Protein AF-J4DPB9-F1 (afdb_monomer)

Foldseek 3Di:
DDDDPPPLVVLLVVLVVVLVPDPDPVVDPVSVVVNVVSVVVNVVSVVVNVVPCVVVVVVVVVVVVVVVVVVVVVVVVVVVVVVVVVVVVVVVVVVVVVVVVVVVVCVVVVPPDDPVVVVVVVVVVVVVVVVVVVVVVVVVVVVVVVVVVVVVVVVVVVVVVVVVVVVVVVVVVVVVQCCCCPVQVKDFDDQDPQRKTWIWHWAAEPVNQKIKIKIFIGHPPDDPVQVVQVVVSSCRRVDNDPDDRDDDPPYTDIDMDMDGDD

Secondary structure (DSSP, 8-state):
----THHHHHHHHHHHHHHHT----TT-HHHHHHHHHHHHHHHHHHHHHHH--HHHHHHHHHHHHHHHHHHHHHHHHHHHHHHHHHHHHHHHHHHHHHHHHHHHHHHHTTTS--HHHHHHHHHHHHHHHHHHHHHHHHHHHHHHHHHHHHHHHHHHHHHHHHHHHHHHHHHHHHHHHHHHHHHS-EEEEEE-TT-PEEEEEEEE-TTSSEEEEEEEEE-SS--HHHHHHHHHHHHHHH-SS-PPPP--TT----EEEEEE--

Organism: NCBI:txid869250

pLDDT: mean 78.82, std 13.88, range [34.25, 96.25]

Radius of gyration: 41.97 Å; Cα contacts (8 Å, |Δi|>4): 157; chains: 1; bounding box: 101×33×122 Å

Solvent-accessible surface area (backbone atoms only — not comparable to full-atom values): 14806 Å² total; per-residue (Å²): 134,94,75,77,76,64,58,62,59,49,50,42,52,50,47,51,55,53,60,72,68,59,83,82,58,86,86,40,69,68,60,49,52,53,51,52,52,52,50,51,54,38,52,52,51,50,52,52,58,74,66,58,49,67,67,59,52,51,53,50,51,53,51,53,52,52,52,49,55,53,49,51,55,49,50,52,51,51,54,52,51,53,53,51,51,54,53,51,53,52,50,49,53,52,50,52,51,55,50,52,52,51,52,53,53,50,62,76,57,61,88,77,68,58,71,69,61,53,52,54,50,51,55,50,49,55,53,51,53,52,50,51,52,52,52,51,50,52,53,52,51,51,52,51,54,52,52,51,49,54,51,49,52,55,49,50,53,50,51,52,51,50,54,52,52,51,51,52,50,50,51,50,52,48,53,51,51,48,43,38,38,68,76,54,32,35,43,81,74,51,66,50,99,88,54,27,45,32,35,35,36,51,26,54,44,88,80,74,64,38,44,32,40,36,34,42,54,46,53,82,85,61,52,70,69,57,51,52,52,51,48,53,54,40,52,45,31,75,35,84,59,92,72,81,78,87,88,56,100,82,64,66,73,68,51,73,49,79,46,76,70,128

Mean predicted aligned error: 20.92 Å

Sequence (262 aa):
MNSAPNDLLGTIKHNLDVLSNVDVDFLNSTQNSNFLSSLYNTIDAISQFISDTSHEDVLLDEFVNYRKELSDVFNKKVEYAKSQCKELERKLEVETRINNDAINRLKSHQTDYSPGDIEALISRQEIIDRLNQWKHSCELESIDIKNLKCRIDILQEKMDSVNHNSTQHKERNRLLYEFLSSALKLTILNIDENGNANLAILSESKAGSEQTWHRFSSSKDSDVSTCDLLWSLIEKSLSSKSNPLPLELNTPKVNSIQLSSK

Structure (mmCIF, N/CA/C/O backbone):
data_AF-J4DPB9-F1
#
_entry.id   AF-J4DPB9-F1
#
loop_
_atom_site.group_PDB
_atom_site.id
_atom_site.type_symbol
_atom_site.label_atom_id
_atom_site.label_alt_id
_atom_site.label_comp_id
_atom_site.label_asym_id
_atom_site.label_entity_id
_atom_site.label_seq_id
_atom_site.pdbx_PDB_ins_code
_atom_site.Cartn_x
_atom_site.Cartn_y
_atom_site.Cartn_z
_atom_site.occupancy
_atom_site.B_iso_or_equiv
_atom_site.auth_seq_id
_atom_site.auth_comp_id
_atom_site.auth_asym_id
_atom_site.auth_atom_id
_atom_site.pdbx_PDB_model_num
ATOM 1 N N . MET A 1 1 ? -30.715 12.304 -4.345 1.00 34.25 1 MET A N 1
ATOM 2 C CA . MET A 1 1 ? -32.026 12.435 -3.675 1.00 34.25 1 MET A CA 1
ATOM 3 C C . MET A 1 1 ? -31.969 11.563 -2.438 1.00 34.25 1 MET A C 1
ATOM 5 O O . MET A 1 1 ? -31.767 10.367 -2.574 1.00 34.25 1 MET A O 1
ATOM 9 N N . ASN A 1 2 ? -32.030 12.180 -1.259 1.00 37.44 2 ASN A N 1
ATOM 10 C CA . ASN A 1 2 ? -31.979 11.493 0.029 1.00 37.44 2 ASN A CA 1
ATOM 11 C C . ASN A 1 2 ? -33.303 10.752 0.242 1.00 37.44 2 ASN A C 1
ATOM 13 O O . ASN A 1 2 ? -34.319 11.402 0.475 1.00 37.44 2 ASN A O 1
ATOM 17 N N . SER A 1 3 ? -33.297 9.424 0.158 1.00 34.84 3 SER A N 1
ATOM 18 C CA . SER A 1 3 ? -34.364 8.606 0.739 1.00 34.84 3 SER A CA 1
ATOM 19 C C . SER A 1 3 ? -33.771 7.895 1.948 1.00 34.84 3 SER A C 1
ATOM 21 O O . SER A 1 3 ? -32.674 7.350 1.880 1.00 34.84 3 SER A O 1
ATOM 23 N N . ALA A 1 4 ? -34.413 8.100 3.092 1.00 42.06 4 ALA A N 1
ATOM 24 C CA . ALA A 1 4 ? -33.875 7.851 4.415 1.00 42.06 4 ALA A CA 1
ATOM 25 C C . ALA A 1 4 ? -33.925 6.354 4.770 1.00 42.06 4 ALA A C 1
ATOM 27 O O . ALA A 1 4 ? -35.022 5.835 4.958 1.00 42.06 4 ALA A O 1
ATOM 28 N N . PRO A 1 5 ? -32.779 5.687 5.006 1.00 48.72 5 PRO A N 1
ATOM 29 C CA . PRO A 1 5 ? -32.751 4.372 5.656 1.00 48.72 5 PRO A CA 1
ATOM 30 C C . PRO A 1 5 ? -32.996 4.481 7.176 1.00 48.72 5 PRO A C 1
ATOM 32 O O . PRO A 1 5 ? -33.116 3.483 7.882 1.00 48.72 5 PRO A O 1
ATOM 35 N N . ASN A 1 6 ? -33.047 5.710 7.706 1.00 52.81 6 ASN A N 1
ATOM 36 C CA . ASN A 1 6 ? -33.040 5.986 9.143 1.00 52.81 6 ASN A CA 1
ATOM 37 C C . ASN A 1 6 ? -34.395 5.801 9.847 1.00 52.81 6 ASN A C 1
ATOM 39 O O . ASN A 1 6 ? -34.405 5.722 11.073 1.00 52.81 6 ASN A O 1
ATOM 43 N N . ASP A 1 7 ? -35.514 5.710 9.123 1.00 68.25 7 ASP A N 1
ATOM 44 C CA . ASP A 1 7 ? -36.848 5.684 9.751 1.00 68.25 7 ASP A CA 1
ATOM 45 C C . ASP A 1 7 ? -37.290 4.262 10.154 1.00 68.25 7 ASP A C 1
ATOM 47 O O . ASP A 1 7 ? -37.857 4.051 11.228 1.00 68.25 7 ASP A O 1
ATOM 51 N N . LEU A 1 8 ? -36.941 3.247 9.353 1.00 71.31 8 LEU A N 1
ATOM 52 C CA . LEU A 1 8 ? -37.266 1.835 9.620 1.00 71.31 8 LEU A CA 1
ATOM 53 C C . LEU A 1 8 ? -36.464 1.273 10.799 1.00 71.31 8 LEU A C 1
ATOM 55 O O . LEU A 1 8 ? -37.033 0.674 11.709 1.00 71.31 8 LEU A O 1
ATOM 59 N N . LEU A 1 9 ? -35.155 1.539 10.844 1.00 76.19 9 LEU A N 1
ATOM 60 C CA . LEU A 1 9 ? -34.305 1.137 11.968 1.00 76.19 9 LEU A CA 1
ATOM 61 C C . LEU A 1 9 ? -34.709 1.852 13.271 1.00 76.19 9 LEU A C 1
ATOM 63 O O . LEU A 1 9 ? -34.647 1.259 14.350 1.00 76.19 9 LEU A O 1
ATOM 67 N N . GLY A 1 10 ? -35.148 3.113 13.175 1.00 79.00 10 GLY A N 1
ATOM 68 C CA . GLY A 1 10 ? -35.713 3.868 14.296 1.00 79.00 10 GLY A CA 1
ATOM 69 C C . GLY A 1 10 ? -37.012 3.249 14.814 1.00 79.00 10 GLY A C 1
ATOM 70 O O . GLY A 1 10 ? -37.162 3.060 16.020 1.00 79.00 10 GLY A O 1
ATOM 71 N N . THR A 1 11 ? -37.899 2.844 13.904 1.00 77.94 11 THR A N 1
ATOM 72 C CA . THR A 1 11 ? -39.167 2.166 14.219 1.00 77.94 11 THR A CA 1
ATOM 73 C C . THR A 1 11 ? -38.938 0.794 14.863 1.00 77.94 11 THR A C 1
ATOM 75 O O . THR A 1 11 ? -39.563 0.478 15.872 1.00 77.94 11 THR A O 1
ATOM 78 N N . ILE A 1 12 ? -37.986 -0.002 14.358 1.00 79.31 12 ILE A N 1
ATOM 79 C CA . ILE A 1 12 ? -37.613 -1.302 14.945 1.00 79.31 12 ILE A CA 1
ATOM 80 C C . ILE A 1 12 ? -37.060 -1.119 16.363 1.00 79.31 12 ILE A C 1
ATOM 82 O O . ILE A 1 12 ? -37.478 -1.821 17.283 1.00 79.31 12 ILE A O 1
ATOM 86 N N . LYS A 1 13 ? -36.148 -0.157 16.564 1.00 82.69 13 LYS A N 1
ATOM 87 C CA . LYS A 1 13 ? -35.588 0.143 17.892 1.00 82.69 13 LYS A CA 1
ATOM 88 C C . LYS A 1 13 ? -36.659 0.602 18.872 1.00 82.69 13 LYS A C 1
ATOM 90 O O . LYS A 1 13 ? -36.676 0.126 20.000 1.00 82.69 13 LYS A O 1
ATOM 95 N N . HIS A 1 14 ? -37.552 1.487 18.438 1.00 82.31 14 HIS A N 1
ATOM 96 C CA . HIS A 1 14 ? -38.656 1.959 19.263 1.00 82.31 14 HIS A CA 1
ATOM 97 C C . HIS A 1 14 ? -39.586 0.811 19.670 1.00 82.31 14 HIS A C 1
ATOM 99 O O . HIS A 1 14 ? -39.898 0.672 20.848 1.00 82.31 14 HIS A O 1
ATOM 105 N N . ASN A 1 15 ? -39.972 -0.059 18.734 1.00 78.94 15 ASN A N 1
ATOM 106 C CA . ASN A 1 15 ? -40.865 -1.174 19.044 1.00 78.94 15 ASN A CA 1
ATOM 107 C C . ASN A 1 15 ? -40.206 -2.223 19.956 1.00 78.94 15 ASN A C 1
ATOM 109 O O . ASN A 1 15 ? -40.872 -2.757 20.840 1.00 78.94 15 ASN A O 1
ATOM 113 N N . LEU A 1 16 ? -38.905 -2.488 19.794 1.00 82.19 16 LEU A N 1
ATOM 114 C CA . LEU A 1 16 ? -38.143 -3.363 20.695 1.00 82.19 16 LEU A CA 1
ATOM 115 C C . LEU A 1 16 ? -38.028 -2.784 22.110 1.00 82.19 16 LEU A C 1
ATOM 117 O O . LEU A 1 16 ? -38.119 -3.533 23.078 1.00 82.19 16 LEU A O 1
ATOM 121 N N . ASP A 1 17 ? -37.863 -1.467 22.232 1.00 81.62 17 ASP A N 1
ATOM 122 C CA . ASP A 1 17 ? -37.823 -0.769 23.521 1.00 81.62 17 ASP A CA 1
ATOM 123 C C . ASP A 1 17 ? -39.206 -0.723 24.194 1.00 81.62 17 ASP A C 1
ATOM 125 O O . ASP A 1 17 ? -39.337 -0.853 25.406 1.00 81.62 17 ASP A O 1
ATOM 129 N N . VAL A 1 18 ? -40.283 -0.626 23.411 1.00 77.62 18 VAL A N 1
ATOM 130 C CA . VAL A 1 18 ? -41.647 -0.782 23.934 1.00 77.62 18 VAL A CA 1
ATOM 131 C C . VAL A 1 18 ? -41.872 -2.213 24.423 1.00 77.62 18 VAL A C 1
ATOM 133 O O . VAL A 1 18 ? -42.394 -2.388 25.519 1.00 77.62 18 VAL A O 1
ATOM 136 N N . LEU A 1 19 ? -41.451 -3.228 23.657 1.00 76.88 19 LEU A N 1
ATOM 137 C CA . LEU A 1 19 ? -41.582 -4.647 24.016 1.00 76.88 19 LEU A CA 1
ATOM 138 C C . LEU A 1 19 ? -40.731 -5.045 25.236 1.00 76.88 19 LEU A C 1
ATOM 140 O O . LEU A 1 19 ? -41.148 -5.924 25.986 1.00 76.88 19 LEU A O 1
ATOM 144 N N . SER A 1 20 ? -39.576 -4.405 25.458 1.00 77.88 20 SER A N 1
ATOM 145 C CA . SER A 1 20 ? -38.692 -4.675 26.606 1.00 77.88 20 SER A CA 1
ATOM 146 C C . SER A 1 20 ? -39.264 -4.187 27.943 1.00 77.88 20 SER A C 1
ATOM 148 O O . SER A 1 20 ? -38.906 -4.718 28.992 1.00 77.88 20 SER A O 1
ATOM 150 N N . ASN A 1 21 ? -40.171 -3.206 27.897 1.00 74.25 21 ASN A N 1
ATOM 151 C CA . ASN A 1 21 ? -40.790 -2.575 29.062 1.00 74.25 21 ASN A CA 1
ATOM 152 C C . ASN A 1 21 ? -42.202 -3.113 29.374 1.00 74.25 21 ASN A C 1
ATOM 154 O O . ASN A 1 21 ? -42.868 -2.598 30.275 1.00 74.25 21 ASN A O 1
ATOM 158 N N . VAL A 1 22 ? -42.692 -4.120 28.638 1.00 70.12 22 VAL A N 1
ATOM 159 C CA . VAL A 1 22 ? -44.015 -4.711 28.894 1.00 70.12 22 VAL A CA 1
ATOM 160 C C . VAL A 1 22 ? -43.934 -5.711 30.046 1.00 70.12 22 VAL A C 1
ATOM 162 O O . VAL A 1 22 ? -43.354 -6.784 29.907 1.00 70.12 22 VAL A O 1
ATOM 165 N N . ASP A 1 23 ? -44.587 -5.387 31.161 1.00 61.75 23 ASP A N 1
ATOM 166 C CA . ASP A 1 23 ? -44.845 -6.324 32.257 1.00 61.75 23 ASP A CA 1
ATOM 167 C C . ASP A 1 23 ? -46.133 -7.105 31.928 1.00 61.75 23 ASP A C 1
ATOM 169 O O . ASP A 1 23 ? -47.240 -6.555 31.950 1.00 61.75 23 ASP A O 1
ATOM 173 N N . VAL A 1 24 ? -45.991 -8.350 31.463 1.00 63.00 24 VAL A N 1
ATOM 174 C CA . VAL A 1 24 ? -47.093 -9.108 30.845 1.00 63.00 24 VAL A CA 1
ATOM 175 C C . VAL A 1 24 ? -47.922 -9.823 31.913 1.00 63.00 24 VAL A C 1
ATOM 177 O O . VAL A 1 24 ? -47.529 -10.871 32.424 1.00 63.00 24 VAL A O 1
ATOM 180 N N . ASP A 1 25 ? -49.119 -9.308 32.194 1.00 66.00 25 ASP A N 1
ATOM 181 C CA . ASP A 1 25 ? -50.153 -10.059 32.907 1.00 66.00 25 ASP A CA 1
ATOM 182 C C . ASP A 1 25 ? -50.963 -10.903 31.908 1.00 66.00 25 ASP A C 1
ATOM 184 O O . ASP A 1 25 ? -51.889 -10.426 31.244 1.00 66.00 25 ASP A O 1
ATOM 188 N N . PHE A 1 26 ? -50.605 -12.184 31.790 1.00 60.56 26 PHE A N 1
ATOM 189 C CA . PHE A 1 26 ? -51.196 -13.121 30.826 1.00 60.56 26 PHE A CA 1
ATOM 190 C C . PHE A 1 26 ? -52.706 -13.342 31.001 1.00 60.56 26 PHE A C 1
ATOM 192 O O . PHE A 1 26 ? -53.342 -13.913 30.111 1.00 60.56 26 PHE A O 1
ATOM 199 N N . LEU A 1 27 ? -53.296 -12.891 32.111 1.00 67.81 27 LEU A N 1
ATOM 200 C CA . LEU A 1 27 ? -54.731 -12.983 32.374 1.00 67.81 27 LEU A CA 1
ATOM 201 C C . LEU A 1 27 ? -55.526 -11.817 31.758 1.00 67.81 27 LEU A C 1
ATOM 203 O O . LEU A 1 27 ? -56.752 -11.902 31.650 1.00 67.81 27 LEU A O 1
ATOM 207 N N . ASN A 1 28 ? -54.858 -10.754 31.293 1.00 74.12 28 ASN A N 1
ATOM 208 C CA . ASN A 1 28 ? -55.493 -9.603 30.659 1.00 74.12 28 ASN A CA 1
ATOM 209 C C . ASN A 1 28 ? -55.471 -9.712 29.124 1.00 74.12 28 ASN A C 1
ATOM 211 O O . ASN A 1 28 ? -54.491 -9.380 28.452 1.00 74.12 28 ASN A O 1
ATOM 215 N N . SER A 1 29 ? -56.598 -10.143 28.549 1.00 72.19 29 SER A N 1
ATOM 216 C CA . SER A 1 29 ? -56.739 -10.367 27.098 1.00 72.19 29 SER A CA 1
ATOM 217 C C . SER A 1 29 ? -56.389 -9.150 26.224 1.00 72.19 29 SER A C 1
ATOM 219 O O . SER A 1 29 ? -55.838 -9.324 25.139 1.00 72.19 29 SER A O 1
ATOM 221 N N . THR A 1 30 ? -56.635 -7.929 26.708 1.00 73.94 30 THR A N 1
ATOM 222 C CA . THR A 1 30 ? -56.375 -6.683 25.971 1.00 73.94 30 THR A CA 1
ATOM 223 C C . THR A 1 30 ? -54.889 -6.317 25.972 1.00 73.94 30 THR A C 1
ATOM 225 O O . THR A 1 30 ? -54.366 -5.793 24.989 1.00 73.94 30 THR A O 1
ATOM 228 N N . GLN A 1 31 ? -54.172 -6.609 27.062 1.00 70.19 31 GLN A N 1
ATOM 229 C CA . GLN A 1 31 ? -52.716 -6.432 27.107 1.00 70.19 31 GLN A CA 1
ATOM 230 C C . GLN A 1 31 ? -52.015 -7.458 26.212 1.00 70.19 31 GLN A C 1
ATOM 232 O O . GLN A 1 31 ? -51.118 -7.090 25.455 1.00 70.19 31 GLN A O 1
ATOM 237 N N . ASN A 1 32 ? -52.496 -8.706 26.203 1.00 72.69 32 ASN A N 1
ATOM 238 C CA . ASN A 1 32 ? -51.984 -9.752 25.317 1.00 72.69 32 ASN A CA 1
ATOM 239 C C . ASN A 1 32 ? -52.180 -9.415 23.829 1.00 72.69 32 ASN A C 1
ATOM 241 O O . ASN A 1 32 ? -51.265 -9.620 23.032 1.00 72.69 32 ASN A O 1
ATOM 245 N N . SER A 1 33 ? -53.340 -8.872 23.434 1.00 77.19 33 SER A N 1
ATOM 246 C CA . SER A 1 33 ? -53.569 -8.467 22.038 1.00 77.19 33 SER A CA 1
ATOM 247 C C . SER A 1 33 ? -52.649 -7.324 21.610 1.00 77.19 33 SER A C 1
ATOM 249 O O . SER A 1 33 ? -52.107 -7.354 20.506 1.00 77.19 33 SER A O 1
ATOM 251 N N . ASN A 1 34 ? -52.427 -6.347 22.493 1.00 76.94 34 ASN A N 1
ATOM 252 C CA . ASN A 1 34 ? -51.543 -5.217 22.216 1.00 76.94 34 ASN A CA 1
ATOM 253 C C . ASN A 1 34 ? -50.082 -5.672 22.091 1.00 76.94 34 ASN A C 1
ATOM 255 O O . ASN A 1 34 ? -49.408 -5.286 21.137 1.00 76.94 34 ASN A O 1
ATOM 259 N N . PHE A 1 35 ? -49.622 -6.557 22.981 1.00 78.94 35 PHE A N 1
ATOM 260 C CA . PHE A 1 35 ? -48.287 -7.153 22.913 1.00 78.94 35 PHE A CA 1
ATOM 261 C C . PHE A 1 35 ? -48.063 -7.916 21.600 1.00 78.94 35 PHE A C 1
ATOM 263 O O . PHE A 1 35 ? -47.097 -7.646 20.888 1.00 78.94 35 PHE A O 1
ATOM 270 N N . LEU A 1 36 ? -48.986 -8.814 21.235 1.00 80.94 36 LEU A N 1
ATOM 271 C CA . LEU A 1 36 ? -48.893 -9.578 19.989 1.00 80.94 36 LEU A CA 1
ATOM 272 C C . LEU A 1 36 ? -48.899 -8.664 18.759 1.00 80.94 36 LEU A C 1
ATOM 274 O O . LEU A 1 36 ? -48.121 -8.891 17.838 1.00 80.94 36 LEU A O 1
ATOM 278 N N . SER A 1 37 ? -49.720 -7.610 18.752 1.00 81.31 37 SER A N 1
ATOM 279 C CA . SER A 1 37 ? -49.749 -6.647 17.644 1.00 81.31 37 SER A CA 1
ATOM 280 C C . SER A 1 37 ? -48.421 -5.897 17.481 1.00 81.31 37 SER A C 1
ATOM 282 O O . SER A 1 37 ? -47.916 -5.793 16.365 1.00 81.31 37 SER A O 1
ATOM 284 N N . SER A 1 38 ? -47.796 -5.459 18.582 1.00 80.50 38 SER A N 1
ATOM 285 C CA . SER A 1 38 ? -46.466 -4.838 18.552 1.00 80.50 38 SER A CA 1
ATOM 286 C C . SER A 1 38 ? -45.388 -5.819 18.103 1.00 80.50 38 SER A C 1
ATOM 288 O O . SER A 1 38 ? -44.480 -5.440 17.363 1.00 80.50 38 SER A O 1
ATOM 290 N N . LEU A 1 39 ? -45.497 -7.089 18.499 1.00 83.25 39 LEU A N 1
ATOM 291 C CA . LEU A 1 39 ? -44.569 -8.135 18.083 1.00 83.25 39 LEU A CA 1
ATOM 292 C C . LEU A 1 39 ? -44.663 -8.397 16.570 1.00 83.25 39 LEU A C 1
ATOM 294 O O . LEU A 1 39 ? -43.638 -8.386 15.892 1.00 83.25 39 LEU A O 1
ATOM 298 N N . TYR A 1 40 ? -45.875 -8.541 16.024 1.00 85.00 40 TYR A N 1
ATOM 299 C CA . TYR A 1 40 ? -46.086 -8.710 14.581 1.00 85.00 40 TYR A CA 1
ATOM 300 C C . TYR A 1 40 ? -45.622 -7.493 13.776 1.00 85.00 40 TYR A C 1
ATOM 302 O O . TYR A 1 40 ? -44.889 -7.659 12.806 1.00 85.00 40 TYR A O 1
ATOM 310 N N . ASN A 1 41 ? -45.935 -6.275 14.226 1.00 83.50 41 ASN A N 1
ATOM 311 C CA . ASN A 1 41 ? -45.460 -5.051 13.575 1.00 83.50 41 ASN A CA 1
ATOM 312 C C . ASN A 1 41 ? -43.924 -4.951 13.574 1.00 83.50 41 ASN A C 1
ATOM 314 O O . ASN A 1 41 ? -43.330 -4.444 12.625 1.00 83.50 41 ASN A O 1
ATOM 318 N N . THR A 1 42 ? -43.265 -5.444 14.627 1.00 84.88 42 THR A N 1
ATOM 319 C CA . THR A 1 42 ? -41.795 -5.488 14.702 1.00 84.88 42 THR A CA 1
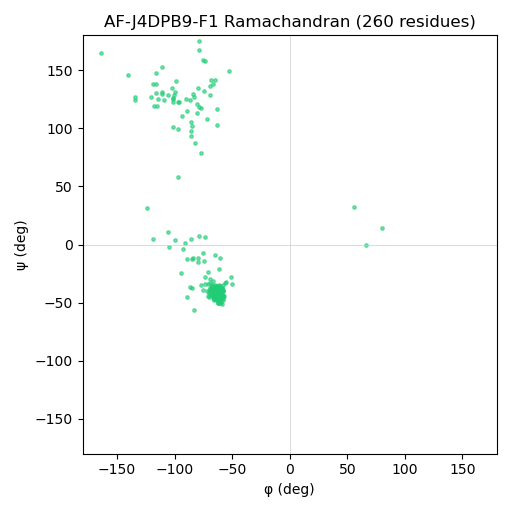ATOM 320 C C . THR A 1 42 ? -41.219 -6.520 13.739 1.00 84.88 42 THR A C 1
ATOM 322 O O . THR A 1 42 ? -40.232 -6.238 13.065 1.00 84.88 42 THR A O 1
ATOM 325 N N . ILE A 1 43 ? -41.841 -7.697 13.638 1.00 84.94 43 ILE A N 1
ATOM 326 C CA . ILE A 1 43 ? -41.436 -8.752 12.699 1.00 84.94 43 ILE A CA 1
ATOM 327 C C . ILE A 1 43 ? -41.582 -8.282 11.247 1.00 84.94 43 ILE A C 1
ATOM 329 O O . ILE A 1 43 ? -40.664 -8.492 10.452 1.00 84.94 43 ILE A O 1
ATOM 333 N N . ASP A 1 44 ? -42.679 -7.604 10.905 1.00 84.75 44 ASP A N 1
ATOM 334 C CA . ASP A 1 44 ? -42.897 -7.056 9.562 1.00 84.75 44 ASP A CA 1
ATOM 335 C C . ASP A 1 44 ? -41.879 -5.958 9.226 1.00 84.75 44 ASP A C 1
ATOM 337 O O . ASP A 1 44 ? -41.288 -5.974 8.145 1.00 84.75 44 ASP A O 1
ATOM 341 N N . ALA A 1 45 ? -41.596 -5.055 10.171 1.00 81.44 45 ALA A N 1
ATOM 342 C CA . ALA A 1 45 ? -40.590 -4.008 9.992 1.00 81.44 45 ALA A CA 1
ATOM 343 C C . ALA A 1 45 ? -39.174 -4.584 9.814 1.00 81.44 45 ALA A C 1
ATOM 345 O O . ALA A 1 45 ? -38.430 -4.143 8.938 1.00 81.44 45 ALA A O 1
ATOM 346 N N . ILE A 1 46 ? -38.804 -5.604 10.599 1.00 81.94 46 ILE A N 1
ATOM 347 C CA . ILE A 1 46 ? -37.527 -6.318 10.446 1.00 81.94 46 ILE A CA 1
ATOM 348 C C . ILE A 1 46 ? -37.468 -7.034 9.092 1.00 81.94 46 ILE A C 1
ATOM 350 O O . ILE A 1 46 ? -36.445 -6.977 8.416 1.00 81.94 46 ILE A O 1
ATOM 354 N N . SER A 1 47 ? -38.559 -7.670 8.664 1.00 83.31 47 SER A N 1
ATOM 355 C CA . SER A 1 47 ? -38.616 -8.379 7.380 1.00 83.31 47 SER A CA 1
ATOM 356 C C . SER A 1 47 ? -38.471 -7.426 6.192 1.00 83.31 47 SER A C 1
ATOM 358 O O . SER A 1 47 ? -37.746 -7.737 5.247 1.00 83.31 47 SER A O 1
ATOM 360 N N . GLN A 1 48 ? -39.097 -6.246 6.252 1.00 83.56 48 GLN A N 1
ATOM 361 C CA . GLN A 1 48 ? -38.897 -5.180 5.267 1.00 83.56 48 GLN A CA 1
ATOM 362 C C . GLN A 1 48 ? -37.464 -4.657 5.267 1.00 83.56 48 GLN A C 1
ATOM 364 O O . GLN A 1 48 ? -36.889 -4.515 4.197 1.00 83.56 48 GLN A O 1
ATOM 369 N N . PHE A 1 49 ? -36.873 -4.426 6.441 1.00 81.38 49 PHE A N 1
ATOM 370 C CA . PHE A 1 49 ? -35.490 -3.961 6.546 1.00 81.38 49 PHE A CA 1
ATOM 371 C C . PHE A 1 49 ? -34.487 -4.970 5.967 1.00 81.38 49 PHE A C 1
ATOM 373 O O . PHE A 1 49 ? -33.557 -4.579 5.277 1.00 81.38 49 PHE A O 1
ATOM 380 N N . ILE A 1 50 ? -34.692 -6.269 6.206 1.00 80.06 50 ILE A N 1
ATOM 381 C CA . ILE A 1 50 ? -33.846 -7.334 5.641 1.00 80.06 50 ILE A CA 1
ATOM 382 C C . ILE A 1 50 ? -34.033 -7.457 4.121 1.00 80.06 50 ILE A C 1
ATOM 384 O O . ILE A 1 50 ? -33.095 -7.812 3.416 1.00 80.06 50 ILE A O 1
ATOM 388 N N . SER A 1 51 ? -35.240 -7.192 3.617 1.00 81.25 51 SER A N 1
ATOM 389 C CA . SER A 1 51 ? -35.554 -7.302 2.186 1.00 81.25 51 SER A CA 1
ATOM 390 C C . SER A 1 51 ? -35.182 -6.050 1.385 1.00 81.25 51 SER A C 1
ATOM 392 O O . SER A 1 51 ? -35.229 -6.083 0.156 1.00 81.25 51 SER A O 1
ATOM 394 N N . ASP A 1 52 ? -34.852 -4.944 2.055 1.00 81.94 52 ASP A N 1
ATOM 395 C CA . ASP A 1 52 ? -34.479 -3.685 1.418 1.00 81.94 52 ASP A CA 1
ATOM 396 C C . ASP A 1 52 ? -33.001 -3.702 1.007 1.00 81.94 52 ASP A C 1
ATOM 398 O O . ASP A 1 52 ? -32.111 -3.266 1.736 1.00 81.94 52 ASP A O 1
ATOM 402 N N . THR A 1 53 ? -32.746 -4.204 -0.200 1.00 81.75 53 THR A N 1
ATOM 403 C CA . THR A 1 53 ? -31.418 -4.197 -0.829 1.00 81.75 53 THR A CA 1
ATOM 404 C C . THR A 1 53 ? -31.122 -2.897 -1.571 1.00 81.75 53 THR A C 1
ATOM 406 O O . THR A 1 53 ? -30.070 -2.779 -2.191 1.00 81.75 53 THR A O 1
ATOM 409 N N . SER A 1 54 ? -32.001 -1.889 -1.518 1.00 83.38 54 SER A N 1
ATOM 410 C CA . SER A 1 54 ? -31.902 -0.704 -2.383 1.00 83.38 54 SER A CA 1
ATOM 411 C C . SER A 1 54 ? -30.576 0.047 -2.243 1.00 83.38 54 SER A C 1
ATOM 413 O O . SER A 1 54 ? -30.038 0.556 -3.226 1.00 83.38 54 SER A O 1
ATOM 415 N N . HIS A 1 55 ? -30.008 0.094 -1.036 1.00 79.94 55 HIS A N 1
ATOM 416 C CA . HIS A 1 55 ? -28.699 0.700 -0.813 1.00 79.94 55 HIS A CA 1
ATOM 417 C C . HIS A 1 55 ? -27.555 -0.151 -1.379 1.00 79.94 55 HIS A C 1
ATOM 419 O O . HIS A 1 55 ? -26.619 0.391 -1.966 1.00 79.94 55 HIS A O 1
ATOM 425 N N . GLU A 1 56 ? -27.639 -1.473 -1.231 1.00 81.62 56 GLU A N 1
ATOM 426 C CA . GLU A 1 56 ? -26.657 -2.418 -1.770 1.00 81.62 56 GLU A CA 1
ATOM 427 C C . GLU A 1 56 ? -26.668 -2.395 -3.302 1.00 81.62 56 GLU A C 1
ATOM 429 O O . GLU A 1 56 ? -25.602 -2.354 -3.913 1.00 81.62 56 GLU A O 1
ATOM 434 N N . ASP A 1 57 ? -27.851 -2.313 -3.914 1.00 84.44 57 ASP A N 1
ATOM 435 C CA . ASP A 1 57 ? -28.036 -2.195 -5.361 1.00 84.44 57 ASP A CA 1
ATOM 436 C C . ASP A 1 57 ? -27.423 -0.892 -5.905 1.00 84.44 57 ASP A C 1
ATOM 438 O O . ASP A 1 57 ? -26.712 -0.912 -6.912 1.00 84.44 57 ASP A O 1
ATOM 442 N N . VAL A 1 58 ? -27.604 0.235 -5.202 1.00 89.75 58 VAL A N 1
ATOM 443 C CA . VAL A 1 58 ? -26.967 1.518 -5.561 1.00 89.75 58 VAL A CA 1
ATOM 444 C C . VAL A 1 58 ? -25.441 1.426 -5.483 1.00 89.75 58 VAL A C 1
ATOM 446 O O . VAL A 1 58 ? -24.753 1.886 -6.395 1.00 89.75 58 VAL A O 1
ATOM 449 N N . LEU A 1 59 ? -24.896 0.810 -4.430 1.00 85.50 59 LEU A N 1
ATOM 450 C CA . LEU A 1 59 ? -23.450 0.602 -4.301 1.00 85.50 59 LEU A CA 1
ATOM 451 C C . LEU A 1 59 ? -22.908 -0.325 -5.399 1.00 85.50 59 LEU A C 1
ATOM 453 O O . LEU A 1 59 ? -21.800 -0.112 -5.901 1.00 85.50 59 LEU A O 1
ATOM 457 N N . LEU A 1 60 ? -23.681 -1.339 -5.795 1.00 90.88 60 LEU A N 1
ATOM 458 C CA . LEU A 1 60 ? -23.322 -2.241 -6.884 1.00 90.88 60 LEU A CA 1
ATOM 459 C C . LEU A 1 60 ? -23.259 -1.492 -8.221 1.00 90.88 60 LEU A C 1
ATOM 461 O O . LEU A 1 60 ? -22.293 -1.652 -8.972 1.00 90.88 60 LEU A O 1
ATOM 465 N N . ASP A 1 61 ? -24.244 -0.637 -8.493 1.00 92.31 61 ASP A N 1
ATOM 466 C CA . ASP A 1 61 ? -24.289 0.202 -9.690 1.00 92.31 61 ASP A CA 1
ATOM 467 C C . ASP A 1 61 ? -23.138 1.217 -9.722 1.00 92.31 61 ASP A C 1
ATOM 469 O O . ASP A 1 61 ? -22.481 1.381 -10.756 1.00 92.31 61 ASP A O 1
ATOM 473 N N . GLU A 1 62 ? -22.830 1.864 -8.593 1.00 92.00 62 GLU A N 1
ATOM 474 C CA . GLU A 1 62 ? -21.664 2.746 -8.465 1.00 92.00 62 GLU A CA 1
ATOM 475 C C . GLU A 1 62 ? -20.361 1.997 -8.764 1.00 92.00 62 GLU A C 1
ATOM 477 O O . GLU A 1 62 ? -19.527 2.473 -9.541 1.00 92.00 62 GLU A O 1
ATOM 482 N N . PHE A 1 63 ? -20.201 0.789 -8.218 1.00 91.56 63 PHE A N 1
ATOM 483 C CA . PHE A 1 63 ? -19.029 -0.045 -8.469 1.00 91.56 63 PHE A CA 1
ATOM 484 C C . PHE A 1 63 ? -18.909 -0.454 -9.944 1.00 91.56 63 PHE A C 1
ATOM 486 O O . PHE A 1 63 ? -17.823 -0.377 -10.531 1.00 91.56 63 PHE A O 1
ATOM 493 N N . VAL A 1 64 ? -20.011 -0.873 -10.572 1.00 93.88 64 VAL A N 1
ATOM 494 C CA . VAL A 1 64 ? -20.035 -1.257 -11.990 1.00 93.88 64 VAL A CA 1
ATOM 495 C C . VAL A 1 64 ? -19.689 -0.065 -12.881 1.00 93.88 64 VAL A C 1
ATOM 497 O O . VAL A 1 64 ? -18.877 -0.212 -13.803 1.00 93.88 64 VAL A O 1
ATOM 500 N N . ASN A 1 65 ? -20.242 1.113 -12.587 1.00 93.00 65 ASN A N 1
ATOM 501 C CA . ASN A 1 65 ? -19.950 2.345 -13.315 1.00 93.00 65 ASN A CA 1
ATOM 502 C C . ASN A 1 65 ? -18.483 2.751 -13.167 1.00 93.00 65 ASN A C 1
ATOM 504 O O . ASN A 1 65 ? -17.808 2.960 -14.176 1.00 93.00 65 ASN A O 1
ATOM 508 N N . TYR A 1 66 ? -17.948 2.745 -11.945 1.00 92.62 66 TYR A N 1
ATOM 509 C CA . TYR A 1 66 ? -16.535 3.027 -11.700 1.00 92.62 66 TYR A CA 1
ATOM 510 C C . TYR A 1 66 ? -15.620 2.066 -12.468 1.00 92.62 66 TYR A C 1
ATOM 512 O O . TYR A 1 66 ? -14.675 2.483 -13.142 1.00 92.62 66 TYR A O 1
ATOM 520 N N . ARG A 1 67 ? -15.924 0.761 -12.443 1.00 91.81 67 ARG A N 1
ATOM 521 C CA . ARG A 1 67 ? -15.145 -0.246 -13.176 1.00 91.81 67 ARG A CA 1
ATOM 522 C C . ARG A 1 67 ? -15.173 0.001 -14.685 1.00 91.81 67 ARG A C 1
ATOM 524 O O . ARG A 1 67 ? -14.158 -0.195 -15.358 1.00 91.81 67 ARG A O 1
ATOM 531 N N . LYS A 1 68 ? -16.322 0.419 -15.219 1.00 94.12 68 LYS A N 1
ATOM 532 C CA . LYS A 1 68 ? -16.488 0.748 -16.637 1.00 94.12 68 LYS A CA 1
ATOM 533 C C . LYS A 1 68 ? -15.663 1.975 -17.024 1.00 94.12 68 LYS A C 1
ATOM 535 O O . LYS A 1 68 ? -14.902 1.897 -17.984 1.00 94.12 68 LYS A O 1
ATOM 540 N N . GLU A 1 69 ? -15.728 3.051 -16.245 1.00 94.94 69 GLU A N 1
ATOM 541 C CA . GLU A 1 69 ? -14.917 4.254 -16.469 1.00 94.94 69 GLU A CA 1
ATOM 542 C C . GLU A 1 69 ? -13.416 3.941 -16.463 1.00 94.94 69 GLU A C 1
ATOM 544 O O . GLU A 1 69 ? -12.667 4.386 -17.336 1.00 94.94 69 GLU A O 1
ATOM 549 N N . LEU A 1 70 ? -12.973 3.118 -15.511 1.00 92.62 70 LEU A N 1
ATOM 550 C CA . LEU A 1 70 ? -11.573 2.723 -15.388 1.00 92.62 70 LEU A CA 1
ATOM 551 C C . LEU A 1 70 ? -11.115 1.881 -16.588 1.00 92.62 70 LEU A C 1
ATOM 553 O O . LEU A 1 70 ? -10.013 2.083 -17.108 1.00 92.62 70 LEU A O 1
ATOM 557 N N . SER A 1 71 ? -11.982 0.987 -17.072 1.00 93.06 71 SER A N 1
ATOM 558 C CA . SER A 1 71 ? -11.749 0.217 -18.296 1.00 93.06 71 SER A CA 1
ATOM 559 C C . SER A 1 71 ? -11.648 1.121 -19.527 1.00 93.06 71 SER A C 1
ATOM 561 O O . SER A 1 71 ? -10.718 0.962 -20.319 1.00 93.06 71 SER A O 1
ATOM 563 N N . ASP A 1 72 ? -12.521 2.119 -19.660 1.00 95.19 72 ASP A N 1
ATOM 564 C CA . ASP A 1 72 ? -12.495 3.068 -20.777 1.00 95.19 72 ASP A CA 1
ATOM 565 C C . ASP A 1 72 ? -11.220 3.922 -20.781 1.00 95.19 72 ASP A C 1
ATOM 567 O O . ASP A 1 72 ? -10.608 4.134 -21.833 1.00 95.19 72 ASP A O 1
ATOM 571 N N . VAL A 1 73 ? -10.767 4.383 -19.610 1.00 94.88 73 VAL A N 1
ATOM 572 C CA . VAL A 1 73 ? -9.493 5.108 -19.471 1.00 94.88 73 VAL A CA 1
ATOM 573 C C . VAL A 1 73 ? -8.317 4.221 -19.871 1.00 94.88 73 VAL A C 1
ATOM 575 O O . VAL A 1 73 ? -7.423 4.671 -20.596 1.00 94.88 73 VAL A O 1
ATOM 578 N N . PHE A 1 74 ? -8.308 2.965 -19.424 1.00 92.50 74 PHE A N 1
ATOM 579 C CA . PHE A 1 74 ? -7.253 2.022 -19.774 1.00 92.50 74 PHE A CA 1
ATOM 580 C C . PHE A 1 74 ? -7.225 1.748 -21.282 1.00 92.50 74 PHE A C 1
ATOM 582 O O . PHE A 1 74 ? -6.173 1.871 -21.908 1.00 92.50 74 PHE A O 1
ATOM 589 N N . ASN A 1 75 ? -8.384 1.488 -21.890 1.00 94.25 75 ASN A N 1
ATOM 590 C CA . ASN A 1 75 ? -8.507 1.254 -23.328 1.00 94.25 75 ASN A CA 1
ATOM 591 C C . ASN A 1 75 ? -8.028 2.461 -24.146 1.00 94.25 75 ASN A C 1
ATOM 593 O O . ASN A 1 75 ? -7.261 2.293 -25.093 1.00 94.25 75 ASN A O 1
ATOM 597 N N . LYS A 1 76 ? -8.384 3.689 -23.744 1.00 95.44 76 LYS A N 1
ATOM 598 C CA . LYS A 1 76 ? -7.877 4.915 -24.386 1.00 95.44 76 LYS A CA 1
ATOM 599 C C . LYS A 1 76 ? -6.353 5.020 -24.316 1.00 95.44 76 LYS A C 1
ATOM 601 O O . LYS A 1 76 ? -5.724 5.377 -25.310 1.00 95.44 76 LYS A O 1
ATOM 606 N N . LYS A 1 77 ? -5.745 4.693 -23.169 1.00 93.38 77 LYS A N 1
ATOM 607 C CA . LYS A 1 77 ? -4.279 4.691 -23.017 1.00 93.38 77 LYS A CA 1
ATOM 608 C C . LYS A 1 77 ? -3.612 3.631 -23.890 1.00 93.38 77 LYS A C 1
ATOM 610 O O . LYS A 1 77 ? -2.581 3.917 -24.492 1.00 93.38 77 LYS A O 1
ATOM 615 N N . VAL A 1 78 ? -4.199 2.438 -23.987 1.00 93.75 78 VAL A N 1
ATOM 616 C CA . VAL A 1 78 ? -3.695 1.358 -24.847 1.00 93.75 78 VAL A CA 1
ATOM 617 C C . VAL A 1 78 ? -3.751 1.761 -26.319 1.00 93.75 78 VAL A C 1
ATOM 619 O O . VAL A 1 78 ? -2.760 1.605 -27.029 1.00 93.75 78 VAL A O 1
ATOM 622 N N . GLU A 1 79 ? -4.867 2.320 -26.783 1.00 94.75 79 GLU A N 1
ATOM 623 C CA . GLU A 1 79 ? -4.993 2.773 -28.173 1.00 94.75 79 GLU A CA 1
ATOM 624 C C . GLU A 1 79 ? -4.047 3.938 -28.494 1.00 94.75 79 GLU A C 1
ATOM 626 O O . GLU A 1 79 ? -3.421 3.950 -29.554 1.00 94.75 79 GLU A O 1
ATOM 631 N N . TYR A 1 80 ? -3.850 4.866 -27.554 1.00 94.38 80 TYR A N 1
ATOM 632 C CA . TYR A 1 80 ? -2.839 5.916 -27.687 1.00 94.38 80 TYR A CA 1
ATOM 633 C C . TYR A 1 80 ? -1.411 5.350 -27.765 1.00 94.38 80 TYR A C 1
ATOM 635 O O . TYR A 1 80 ? -0.616 5.774 -28.599 1.00 94.38 80 TYR A O 1
ATOM 643 N N . ALA A 1 81 ? -1.069 4.363 -26.935 1.00 91.25 81 ALA A N 1
ATOM 644 C CA . ALA A 1 81 ? 0.244 3.725 -26.996 1.00 91.25 81 ALA A CA 1
ATOM 645 C C . ALA A 1 81 ? 0.459 3.000 -28.337 1.00 91.25 81 ALA A C 1
ATOM 647 O O . ALA A 1 81 ? 1.514 3.141 -28.954 1.00 91.25 81 ALA A O 1
ATOM 648 N N . LYS A 1 82 ? -0.559 2.287 -28.840 1.00 93.94 82 LYS A N 1
ATOM 649 C CA . LYS A 1 82 ? -0.504 1.632 -30.156 1.00 93.94 82 LYS A CA 1
ATOM 650 C C . LYS A 1 82 ? -0.299 2.629 -31.295 1.00 93.94 82 LYS A C 1
ATOM 652 O O . LYS A 1 82 ? 0.456 2.332 -32.221 1.00 93.94 82 LYS A O 1
ATOM 657 N N . SER A 1 83 ? -0.960 3.789 -31.261 1.00 94.00 83 SER A N 1
ATOM 658 C CA . SER A 1 83 ? -0.785 4.806 -32.304 1.00 94.00 83 SER A CA 1
ATOM 659 C C . SER A 1 83 ? 0.623 5.407 -32.281 1.00 94.00 83 SER A C 1
ATOM 661 O O . SER A 1 83 ? 1.234 5.545 -33.339 1.00 94.00 83 SER A O 1
ATOM 663 N N . GLN A 1 84 ? 1.179 5.656 -31.091 1.00 93.12 84 GLN A N 1
ATOM 664 C CA . GLN A 1 84 ? 2.563 6.110 -30.922 1.00 93.12 84 GLN A CA 1
ATOM 665 C C . GLN A 1 84 ? 3.580 5.086 -31.442 1.00 93.12 84 GLN A C 1
ATOM 667 O O . GLN A 1 84 ? 4.503 5.459 -32.164 1.00 93.12 84 GLN A O 1
ATOM 672 N N . CYS A 1 85 ? 3.391 3.794 -31.148 1.00 92.00 85 CYS A N 1
ATOM 673 C CA . CYS A 1 85 ? 4.245 2.733 -31.692 1.00 92.00 85 CYS A CA 1
ATOM 674 C C . CYS A 1 85 ? 4.244 2.732 -33.225 1.00 92.00 85 CYS A C 1
ATOM 676 O O . CYS A 1 85 ? 5.314 2.757 -33.827 1.00 92.00 85 CYS A O 1
ATOM 678 N N . LYS A 1 86 ? 3.066 2.803 -33.859 1.00 93.81 86 LYS A N 1
ATOM 679 C CA . LYS A 1 86 ? 2.964 2.877 -35.327 1.00 93.81 86 LYS A CA 1
ATOM 680 C C . LYS A 1 86 ? 3.653 4.112 -35.906 1.00 93.81 86 LYS A C 1
ATOM 682 O O . LYS A 1 86 ? 4.262 4.043 -36.972 1.00 93.81 86 LYS A O 1
ATOM 687 N N . GLU A 1 87 ? 3.556 5.258 -35.234 1.00 93.00 87 GLU A N 1
ATOM 688 C CA . GLU A 1 87 ? 4.230 6.472 -35.695 1.00 93.00 87 GLU A CA 1
ATOM 689 C C . GLU A 1 87 ? 5.758 6.342 -35.612 1.00 93.00 87 GLU A C 1
ATOM 691 O O . GLU A 1 87 ? 6.461 6.766 -36.534 1.00 93.00 87 GLU A O 1
ATOM 696 N N . LEU A 1 88 ? 6.272 5.730 -34.542 1.00 91.62 88 LEU A N 1
ATOM 697 C CA . LEU A 1 88 ? 7.698 5.454 -34.377 1.00 91.62 88 LEU A CA 1
ATOM 698 C C . LEU A 1 88 ? 8.211 4.438 -35.402 1.00 91.62 88 LEU A C 1
ATOM 700 O O . LEU A 1 88 ? 9.261 4.674 -35.993 1.00 91.62 88 LEU A O 1
ATOM 704 N N . GLU A 1 89 ? 7.459 3.371 -35.675 1.00 93.50 89 GLU A N 1
ATOM 705 C CA . GLU A 1 89 ? 7.776 2.403 -36.736 1.00 93.50 89 GLU A CA 1
ATOM 706 C C . GLU A 1 89 ? 7.883 3.095 -38.100 1.00 93.50 89 GLU A C 1
ATOM 708 O O . GLU A 1 89 ? 8.860 2.901 -38.823 1.00 93.50 89 GLU A O 1
ATOM 713 N N . ARG A 1 90 ? 6.943 3.995 -38.419 1.00 94.00 90 ARG A N 1
ATOM 714 C CA . ARG A 1 90 ? 6.989 4.774 -39.664 1.00 94.00 90 ARG A CA 1
ATOM 715 C C . ARG A 1 90 ? 8.206 5.700 -39.725 1.00 94.00 90 ARG A C 1
ATOM 717 O O . ARG A 1 90 ? 8.822 5.835 -40.779 1.00 94.00 90 ARG A O 1
ATOM 724 N N . LYS A 1 91 ? 8.550 6.367 -38.617 1.00 91.56 91 LYS A N 1
ATOM 725 C CA . LYS A 1 91 ? 9.748 7.223 -38.543 1.00 91.56 91 LYS A CA 1
ATOM 726 C C . LYS A 1 91 ? 11.021 6.402 -38.739 1.00 91.56 91 LYS A C 1
ATOM 728 O O . LYS A 1 91 ? 11.886 6.824 -39.498 1.00 91.56 91 LYS A O 1
ATOM 733 N N . LEU A 1 92 ? 11.099 5.221 -38.127 1.00 91.25 92 LEU A N 1
ATOM 734 C CA . LEU A 1 92 ? 12.220 4.301 -38.292 1.00 91.25 92 LEU A CA 1
ATOM 735 C C . LEU A 1 92 ? 12.369 3.845 -39.748 1.00 91.25 92 LEU A C 1
ATOM 737 O O . LEU A 1 92 ? 13.482 3.824 -40.267 1.00 91.25 92 LEU A O 1
ATOM 741 N N . GLU A 1 93 ? 11.268 3.518 -40.426 1.00 94.12 93 GLU A N 1
ATOM 742 C CA . GLU A 1 93 ? 11.288 3.104 -41.833 1.00 94.12 93 GLU A CA 1
ATOM 743 C C . GLU A 1 93 ? 11.794 4.227 -42.754 1.00 94.12 93 GLU A C 1
ATOM 745 O O . GLU A 1 93 ? 12.648 3.996 -43.616 1.00 94.12 93 GLU A O 1
ATOM 750 N N . VAL A 1 94 ? 11.329 5.462 -42.533 1.00 94.00 94 VAL A N 1
ATOM 751 C CA . VAL A 1 94 ? 11.803 6.646 -43.268 1.00 94.00 94 VAL A CA 1
ATOM 752 C C . VAL A 1 94 ? 13.295 6.878 -43.030 1.00 94.00 94 VAL A C 1
ATOM 754 O O . VAL A 1 94 ? 14.042 7.030 -43.995 1.00 94.00 94 VAL A O 1
ATOM 757 N N . GLU A 1 95 ? 13.740 6.856 -41.774 1.00 87.31 95 GLU A N 1
ATOM 758 C CA . GLU A 1 95 ? 15.143 7.087 -41.420 1.00 87.31 95 GLU A CA 1
ATOM 759 C C . GLU A 1 95 ? 16.052 5.997 -42.001 1.00 87.31 95 GLU A C 1
ATOM 761 O O . GLU A 1 95 ? 17.099 6.285 -42.578 1.00 87.31 95 GLU A O 1
ATOM 766 N N . THR A 1 96 ? 15.611 4.738 -41.941 1.00 90.44 96 THR A N 1
ATOM 767 C CA . THR A 1 96 ? 16.327 3.597 -42.528 1.00 90.44 96 THR A CA 1
ATOM 768 C C . THR A 1 96 ? 16.481 3.769 -44.036 1.00 90.44 96 THR A C 1
ATOM 770 O O . THR A 1 96 ? 17.552 3.512 -44.586 1.00 90.44 96 THR A O 1
ATOM 773 N N . ARG A 1 97 ? 15.439 4.253 -44.724 1.00 91.56 97 ARG A N 1
ATOM 774 C CA . ARG A 1 97 ? 15.499 4.537 -46.161 1.00 91.56 97 ARG A CA 1
ATOM 775 C C . ARG A 1 97 ? 16.467 5.676 -46.482 1.00 91.56 97 ARG A C 1
ATOM 777 O O . ARG A 1 97 ? 17.275 5.524 -47.394 1.00 91.56 97 ARG A O 1
ATOM 784 N N . ILE A 1 98 ? 16.416 6.777 -45.731 1.00 87.94 98 ILE A N 1
ATOM 785 C CA . ILE A 1 98 ? 17.338 7.914 -45.892 1.00 87.94 98 ILE A CA 1
ATOM 786 C C . ILE A 1 98 ? 18.785 7.457 -45.684 1.00 87.94 98 ILE A C 1
ATOM 788 O O . ILE A 1 98 ? 19.657 7.781 -46.490 1.00 87.94 98 ILE A O 1
ATOM 792 N N . ASN A 1 99 ? 19.033 6.666 -44.641 1.00 84.31 99 ASN A N 1
ATOM 793 C CA . ASN A 1 99 ? 20.360 6.155 -44.332 1.00 84.31 99 ASN A CA 1
ATOM 794 C C . ASN A 1 99 ? 20.871 5.204 -45.428 1.00 84.31 99 ASN A C 1
ATOM 796 O O . ASN A 1 99 ? 22.004 5.331 -45.883 1.00 84.31 99 ASN A O 1
ATOM 800 N N . ASN A 1 100 ? 20.019 4.308 -45.933 1.00 86.50 100 ASN A N 1
ATOM 801 C CA . ASN A 1 100 ? 20.371 3.426 -47.049 1.00 86.50 100 ASN A CA 1
ATOM 802 C C . ASN A 1 100 ? 20.695 4.206 -48.333 1.00 86.50 100 ASN A C 1
ATOM 804 O O . ASN A 1 100 ? 21.670 3.886 -49.016 1.00 86.50 100 ASN A O 1
ATOM 808 N N . ASP A 1 101 ? 19.932 5.255 -48.648 1.00 86.19 101 ASP A N 1
ATOM 809 C CA . ASP A 1 101 ? 20.222 6.136 -49.784 1.00 86.19 101 ASP A CA 1
ATOM 810 C C . ASP A 1 101 ? 21.552 6.883 -49.595 1.00 86.19 101 ASP A C 1
ATOM 812 O 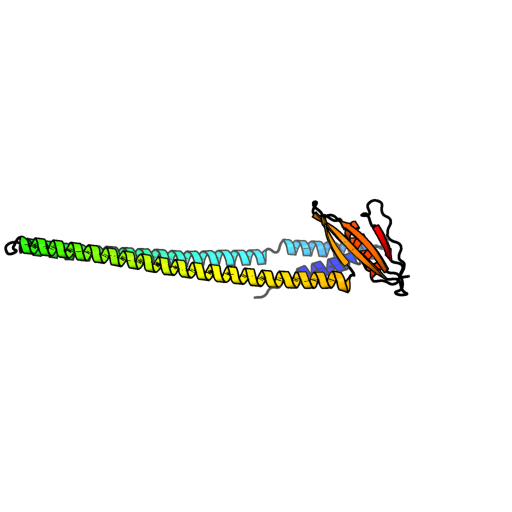O . ASP A 1 101 ? 22.338 6.989 -50.539 1.00 86.19 101 ASP A O 1
ATOM 816 N N . ALA A 1 102 ? 21.846 7.358 -48.382 1.00 77.88 102 ALA A N 1
ATOM 817 C CA . ALA A 1 102 ? 23.121 7.994 -48.056 1.00 77.88 102 ALA A CA 1
ATOM 818 C C . ALA A 1 102 ? 24.301 7.016 -48.194 1.00 77.88 102 ALA A C 1
ATOM 820 O O . ALA A 1 102 ? 25.302 7.354 -48.826 1.00 77.88 102 ALA A O 1
ATOM 821 N N . ILE A 1 103 ? 24.162 5.783 -47.693 1.00 81.81 103 ILE A N 1
ATOM 822 C CA . ILE A 1 103 ? 25.161 4.714 -47.839 1.00 81.81 103 ILE A CA 1
ATOM 823 C C . ILE A 1 103 ? 25.413 4.407 -49.319 1.00 81.81 103 ILE A C 1
ATOM 825 O O . ILE A 1 103 ? 26.565 4.295 -49.735 1.00 81.81 103 ILE A O 1
ATOM 829 N N . ASN A 1 104 ? 24.361 4.296 -50.132 1.00 80.38 104 ASN A N 1
ATOM 830 C CA . ASN A 1 104 ? 24.495 4.014 -51.561 1.00 80.38 104 ASN A CA 1
ATOM 831 C C . ASN A 1 104 ? 25.182 5.161 -52.316 1.00 80.38 104 ASN A C 1
ATOM 833 O O . ASN A 1 104 ? 26.031 4.903 -53.168 1.00 80.38 104 ASN A O 1
ATOM 837 N N . ARG A 1 105 ? 24.882 6.420 -51.967 1.00 78.00 105 ARG A N 1
ATOM 838 C CA . ARG A 1 105 ? 25.586 7.596 -52.507 1.00 78.00 105 ARG A CA 1
ATOM 839 C C . ARG A 1 105 ? 27.056 7.621 -52.097 1.00 78.00 105 ARG A C 1
ATOM 841 O O . ARG A 1 105 ? 27.905 7.914 -52.927 1.00 78.00 105 ARG A O 1
ATOM 848 N N . LEU A 1 106 ? 27.374 7.288 -50.849 1.00 71.19 106 LEU A N 1
ATOM 849 C CA . LEU A 1 106 ? 28.761 7.223 -50.378 1.00 71.19 106 LEU A CA 1
ATOM 850 C C . LEU A 1 106 ? 29.545 6.112 -51.087 1.00 71.19 106 LEU A C 1
ATOM 852 O O . LEU A 1 106 ? 30.654 6.353 -51.556 1.00 71.19 106 LEU A O 1
ATOM 856 N N . LYS A 1 107 ? 28.947 4.927 -51.260 1.00 73.38 107 LYS A N 1
ATOM 857 C CA . LYS A 1 107 ? 29.541 3.826 -52.038 1.00 73.38 107 LYS A CA 1
ATOM 858 C C . LYS A 1 107 ? 29.766 4.195 -53.506 1.00 73.38 107 LYS A C 1
ATOM 860 O O . LYS A 1 107 ? 30.764 3.786 -54.086 1.00 73.38 107 LYS A O 1
ATOM 865 N N . SER A 1 108 ? 28.881 4.991 -54.111 1.00 68.81 108 SER A N 1
ATOM 866 C CA . SER A 1 108 ? 29.055 5.437 -55.500 1.00 68.81 108 SER A CA 1
ATOM 867 C C . SER A 1 108 ? 30.131 6.520 -55.674 1.00 68.81 108 SER A C 1
ATOM 869 O O . SER A 1 108 ? 30.535 6.773 -56.802 1.00 68.81 108 SER A O 1
ATOM 871 N N . HIS A 1 109 ? 30.588 7.153 -54.586 1.00 62.94 109 HIS A N 1
ATOM 872 C CA . HIS A 1 109 ? 31.668 8.154 -54.562 1.00 62.94 109 HIS A CA 1
ATOM 873 C C . HIS A 1 109 ? 32.975 7.588 -53.969 1.00 62.94 109 HIS A C 1
ATOM 875 O O . HIS A 1 109 ? 33.913 8.327 -53.682 1.00 62.94 109 HIS A O 1
ATOM 881 N N . GLN A 1 110 ? 33.053 6.266 -53.775 1.00 59.03 110 GLN A N 1
ATOM 882 C CA . GLN A 1 110 ? 34.156 5.584 -53.088 1.00 59.03 110 GLN A CA 1
ATOM 883 C C . GLN A 1 110 ? 35.462 5.515 -53.909 1.00 59.03 110 GLN A C 1
ATOM 885 O O . GLN A 1 110 ? 36.419 4.875 -53.486 1.00 59.03 110 GLN A O 1
ATOM 890 N N . THR A 1 111 ? 35.528 6.168 -55.072 1.00 56.84 111 THR A N 1
ATOM 891 C CA . THR A 1 111 ? 36.726 6.206 -55.925 1.00 56.84 111 THR A CA 1
ATOM 892 C C . THR A 1 111 ? 37.799 7.203 -55.477 1.00 56.84 111 THR A C 1
ATOM 894 O O . THR A 1 111 ? 38.921 7.083 -55.955 1.00 56.84 111 THR A O 1
ATOM 897 N N . ASP A 1 112 ? 37.514 8.111 -54.531 1.00 59.16 112 ASP A N 1
ATOM 898 C CA . ASP A 1 112 ? 38.425 9.228 -54.204 1.00 59.16 112 ASP A CA 1
ATOM 899 C C . ASP A 1 112 ? 38.955 9.257 -52.753 1.00 59.16 112 ASP A C 1
ATOM 901 O O . ASP A 1 112 ? 39.657 10.196 -52.376 1.00 59.16 112 ASP A O 1
ATOM 905 N N . TYR A 1 113 ? 38.663 8.252 -51.918 1.00 59.19 113 TYR A N 1
ATOM 906 C CA . TYR A 1 113 ? 39.106 8.246 -50.514 1.00 59.19 113 TYR A CA 1
ATOM 907 C C . TYR A 1 113 ? 40.345 7.374 -50.289 1.00 59.19 113 TYR A C 1
ATOM 909 O O . TYR A 1 113 ? 40.373 6.195 -50.647 1.00 59.19 113 TYR A O 1
ATOM 917 N N . SER A 1 114 ? 41.363 7.948 -49.641 1.00 63.72 114 SER A N 1
ATOM 918 C CA . SER A 1 114 ? 42.539 7.208 -49.178 1.00 63.72 114 SER A CA 1
ATOM 919 C C . SER A 1 114 ? 42.136 6.227 -48.066 1.00 63.72 114 SER A C 1
ATOM 921 O O . SER A 1 114 ? 41.378 6.609 -47.170 1.00 63.72 114 SER A O 1
ATOM 923 N N . PRO A 1 115 ? 42.655 4.984 -48.052 1.00 65.62 115 PRO A N 1
ATOM 924 C CA . PRO A 1 115 ? 42.372 3.999 -47.004 1.00 65.62 115 PRO A CA 1
ATOM 925 C C . PRO A 1 115 ? 42.573 4.528 -45.573 1.00 65.62 115 PRO A C 1
ATOM 927 O O . PRO A 1 115 ? 41.802 4.178 -44.683 1.00 6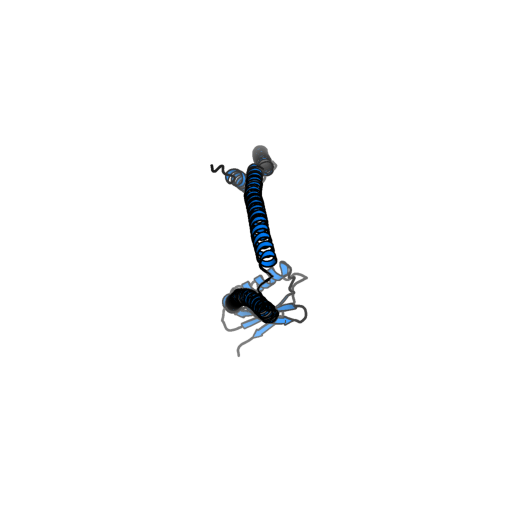5.62 115 PRO A O 1
ATOM 930 N N . GLY A 1 116 ? 43.547 5.424 -45.364 1.00 68.44 116 GLY A N 1
ATOM 931 C CA . GLY A 1 116 ? 43.823 6.025 -44.053 1.00 68.44 116 GLY A CA 1
ATOM 932 C C . GLY A 1 116 ? 42.737 6.988 -43.551 1.00 68.44 116 GLY A C 1
ATOM 933 O O . GLY A 1 116 ? 42.510 7.075 -42.346 1.00 68.44 116 GLY A O 1
ATOM 934 N N . ASP A 1 117 ? 42.014 7.662 -44.451 1.00 71.81 117 ASP A N 1
ATOM 935 C CA . ASP A 1 117 ? 40.915 8.564 -44.073 1.00 71.81 117 ASP A CA 1
ATOM 936 C C . ASP A 1 117 ? 39.682 7.771 -43.617 1.00 71.81 117 ASP A C 1
ATOM 938 O O . ASP A 1 117 ? 38.972 8.172 -42.693 1.00 71.81 117 ASP A O 1
ATOM 942 N N . ILE A 1 118 ? 39.455 6.606 -44.230 1.00 73.31 118 ILE A N 1
ATOM 943 C CA . ILE A 1 118 ? 38.367 5.689 -43.870 1.00 73.31 118 ILE A CA 1
ATOM 944 C C . ILE A 1 118 ? 38.628 5.077 -42.488 1.00 73.31 118 ILE A C 1
ATOM 946 O O . ILE A 1 118 ? 37.728 5.042 -41.651 1.00 73.31 118 ILE A O 1
ATOM 950 N N . GLU A 1 119 ? 39.861 4.653 -42.213 1.00 77.12 119 GLU A N 1
ATOM 951 C CA . GLU A 1 119 ? 40.254 4.077 -40.920 1.00 77.12 119 GLU A CA 1
ATOM 952 C C . GLU A 1 119 ? 40.134 5.093 -39.769 1.00 77.12 119 GLU A C 1
ATOM 954 O O . GLU A 1 119 ? 39.630 4.772 -38.686 1.00 77.12 119 GLU A O 1
ATOM 959 N N . ALA A 1 120 ? 40.509 6.353 -40.022 1.00 76.94 120 ALA A N 1
ATOM 960 C CA . ALA A 1 120 ? 40.340 7.446 -39.068 1.00 76.94 120 ALA A CA 1
ATOM 961 C C . ALA A 1 120 ? 38.857 7.762 -38.791 1.00 76.94 120 ALA A C 1
ATOM 963 O O . ALA A 1 120 ? 38.482 8.031 -37.645 1.00 76.94 120 ALA A O 1
ATOM 964 N N . LEU A 1 121 ? 37.997 7.703 -39.814 1.00 79.19 121 LEU A N 1
ATOM 965 C CA . LEU A 1 121 ? 36.551 7.899 -39.666 1.00 79.19 121 LEU A CA 1
ATOM 966 C C . LEU A 1 121 ? 35.883 6.758 -38.891 1.00 79.19 121 LEU A C 1
ATOM 968 O O . LEU A 1 121 ? 35.066 7.037 -38.013 1.00 79.19 121 LEU A O 1
ATOM 972 N N . ILE A 1 122 ? 36.258 5.502 -39.157 1.00 83.31 122 ILE A N 1
ATOM 973 C CA . ILE A 1 122 ? 35.776 4.334 -38.400 1.00 83.31 122 ILE A CA 1
ATOM 974 C C . ILE A 1 122 ? 36.173 4.468 -36.928 1.00 83.31 122 ILE A C 1
ATOM 976 O O . ILE A 1 122 ? 35.312 4.416 -36.051 1.00 83.31 122 ILE A O 1
ATOM 980 N N . SER A 1 123 ? 37.447 4.764 -36.658 1.00 83.19 123 SER A N 1
ATOM 981 C CA . SER A 1 123 ? 37.951 4.962 -35.292 1.00 83.19 123 SER A CA 1
ATOM 982 C C . SER A 1 123 ? 37.208 6.088 -34.561 1.00 83.19 123 SER A C 1
ATOM 984 O O . SER A 1 123 ? 36.880 5.979 -33.379 1.00 83.19 123 SER A O 1
ATOM 986 N N . ARG A 1 124 ? 36.894 7.187 -35.260 1.00 85.75 124 ARG A N 1
ATOM 987 C CA . ARG A 1 124 ? 36.114 8.296 -34.696 1.00 85.75 124 ARG A CA 1
ATOM 988 C C . ARG A 1 124 ? 34.675 7.885 -34.382 1.00 85.75 124 ARG A C 1
ATOM 990 O O . ARG A 1 124 ? 34.159 8.295 -33.342 1.00 85.75 124 ARG A O 1
ATOM 997 N N . GLN A 1 125 ? 34.037 7.102 -35.250 1.00 86.38 125 GLN A N 1
ATOM 998 C CA . GLN A 1 125 ? 32.675 6.618 -35.029 1.00 86.38 125 GLN A CA 1
ATOM 999 C C . GLN A 1 125 ? 32.608 5.680 -33.818 1.00 86.38 125 GLN A C 1
ATOM 1001 O O . GLN A 1 125 ? 31.749 5.864 -32.962 1.00 86.38 125 GLN A O 1
ATOM 1006 N N . GLU A 1 126 ? 33.568 4.766 -33.671 1.00 92.94 126 GLU A N 1
ATOM 1007 C CA . GLU A 1 126 ? 33.651 3.876 -32.506 1.00 92.94 126 GLU A CA 1
ATOM 1008 C C . GLU A 1 126 ? 33.788 4.651 -31.187 1.00 92.94 126 GLU A C 1
ATOM 1010 O O . GLU A 1 126 ? 33.175 4.297 -30.176 1.00 92.94 126 GLU A O 1
ATOM 1015 N N . ILE A 1 127 ? 34.561 5.743 -31.183 1.00 91.81 127 ILE A N 1
ATOM 1016 C CA . ILE A 1 127 ? 34.687 6.623 -30.013 1.00 91.81 127 ILE A CA 1
ATOM 1017 C C . ILE A 1 127 ? 33.353 7.314 -29.703 1.00 91.81 127 ILE A C 1
ATOM 1019 O O . ILE A 1 127 ? 32.968 7.385 -28.535 1.00 91.81 127 ILE A O 1
ATOM 1023 N N . ILE A 1 128 ? 32.637 7.805 -30.720 1.00 92.00 128 ILE A N 1
ATOM 1024 C CA . ILE A 1 128 ? 31.319 8.438 -30.551 1.00 92.00 128 ILE A CA 1
ATOM 1025 C C . ILE A 1 128 ? 30.304 7.433 -29.997 1.00 92.00 128 ILE A C 1
ATOM 1027 O O . ILE A 1 128 ? 29.573 7.756 -29.060 1.00 92.00 128 ILE A O 1
ATOM 1031 N N . ASP A 1 129 ? 30.292 6.208 -30.515 1.00 93.81 129 ASP A N 1
ATOM 1032 C CA . ASP A 1 129 ? 29.379 5.158 -30.067 1.00 93.81 129 ASP A CA 1
ATOM 1033 C C . ASP A 1 129 ? 29.652 4.767 -28.613 1.00 93.81 129 ASP A C 1
ATOM 1035 O O . ASP A 1 129 ? 28.722 4.681 -27.806 1.00 93.81 129 ASP A O 1
ATOM 1039 N N . ARG A 1 130 ? 30.930 4.634 -28.229 1.00 94.81 130 ARG A N 1
ATOM 1040 C CA . ARG A 1 130 ? 31.315 4.441 -26.822 1.00 94.81 130 ARG A CA 1
ATOM 1041 C C . ARG A 1 130 ? 30.864 5.614 -25.959 1.00 94.81 130 ARG A C 1
ATOM 1043 O O . ARG A 1 130 ? 30.310 5.398 -24.888 1.00 94.81 130 ARG A O 1
ATOM 1050 N N . LEU A 1 131 ? 31.040 6.850 -26.417 1.00 95.00 131 LEU A N 1
ATOM 1051 C CA . LEU A 1 131 ? 30.636 8.031 -25.655 1.00 95.00 131 LEU A CA 1
ATOM 1052 C C . LEU A 1 131 ? 29.112 8.087 -25.447 1.00 95.00 131 LEU A C 1
ATOM 1054 O O . LEU A 1 131 ? 28.652 8.418 -24.355 1.00 95.00 131 LEU A O 1
ATOM 1058 N N . ASN A 1 132 ? 28.330 7.682 -26.449 1.00 93.12 132 ASN A N 1
ATOM 1059 C CA . ASN A 1 132 ? 26.876 7.561 -26.340 1.00 93.12 132 ASN A CA 1
ATOM 1060 C C . ASN A 1 132 ? 26.452 6.458 -25.360 1.00 93.12 132 ASN A C 1
ATOM 1062 O O . ASN A 1 132 ? 25.546 6.677 -24.556 1.00 93.12 132 ASN A O 1
ATOM 1066 N N . GLN A 1 133 ? 27.127 5.304 -25.369 1.00 94.56 133 GLN A N 1
ATOM 1067 C CA . GLN A 1 133 ? 26.878 4.235 -24.393 1.00 94.56 133 GLN A CA 1
ATOM 1068 C C . GLN A 1 133 ? 27.155 4.701 -22.960 1.00 94.56 133 GLN A C 1
ATOM 1070 O O . GLN A 1 133 ? 26.345 4.467 -22.064 1.00 94.56 133 GLN A O 1
ATOM 1075 N N . TRP A 1 134 ? 28.266 5.408 -22.744 1.00 95.50 134 TRP A N 1
ATOM 1076 C CA . TRP A 1 134 ? 28.611 5.962 -21.434 1.00 95.50 134 TRP A CA 1
ATOM 1077 C C . TRP A 1 134 ? 27.595 7.004 -20.976 1.00 95.50 134 TRP A C 1
ATOM 1079 O O . TRP A 1 134 ? 27.142 6.960 -19.836 1.00 95.50 134 TRP A O 1
ATOM 1089 N N . LYS A 1 135 ? 27.171 7.898 -21.877 1.00 95.94 135 LYS A N 1
ATOM 1090 C CA . LYS A 1 135 ? 26.121 8.876 -21.586 1.00 95.94 135 LYS A CA 1
ATOM 1091 C C . LYS A 1 135 ? 24.822 8.192 -21.152 1.00 95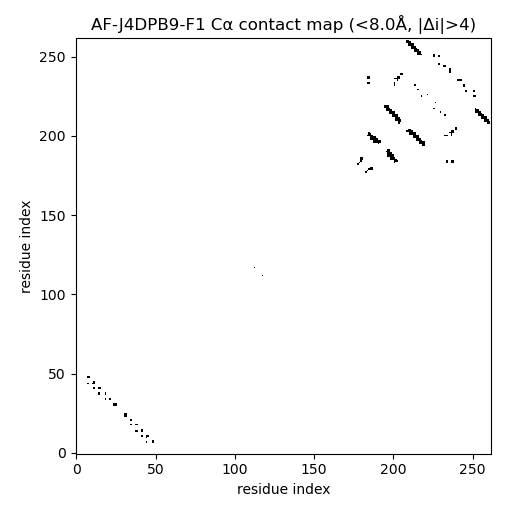.94 135 LYS A C 1
ATOM 1093 O O . LYS A 1 135 ? 24.240 8.591 -20.147 1.00 95.94 135 LYS A O 1
ATOM 1098 N N . HIS A 1 136 ? 24.404 7.146 -21.863 1.00 94.19 136 HIS A N 1
ATOM 1099 C CA . HIS A 1 136 ? 23.217 6.377 -21.502 1.00 94.19 136 HIS A CA 1
ATOM 1100 C C . HIS A 1 136 ? 23.364 5.689 -20.133 1.00 94.19 136 HIS A C 1
ATOM 1102 O O . HIS A 1 136 ? 22.442 5.736 -19.323 1.00 94.19 136 HIS A O 1
ATOM 1108 N N . SER A 1 137 ? 24.539 5.125 -19.829 1.00 95.50 137 SER A N 1
ATOM 1109 C CA . SER A 1 137 ? 24.834 4.554 -18.506 1.00 95.50 137 SER A CA 1
ATOM 1110 C C . SER A 1 137 ? 24.685 5.595 -17.391 1.00 95.50 137 SER A C 1
ATOM 1112 O O . SER A 1 137 ? 24.036 5.329 -16.383 1.00 95.50 137 SER A O 1
ATOM 1114 N N . CYS A 1 138 ? 25.205 6.811 -17.589 1.00 94.31 138 CYS A N 1
ATOM 1115 C CA . CYS A 1 138 ? 25.054 7.899 -16.620 1.00 94.31 138 CYS A CA 1
ATOM 1116 C C . CYS A 1 138 ? 23.590 8.338 -16.438 1.00 94.31 138 CYS A C 1
ATOM 1118 O O . CYS A 1 138 ? 23.186 8.709 -15.335 1.00 94.31 138 CYS A O 1
ATOM 1120 N N . GLU A 1 139 ? 22.781 8.317 -17.501 1.00 94.81 139 GLU A N 1
ATOM 1121 C CA . GLU A 1 139 ? 21.345 8.617 -17.417 1.00 94.81 139 GLU A CA 1
ATOM 1122 C C . GLU A 1 139 ? 20.601 7.570 -16.575 1.00 94.81 139 GLU A C 1
ATOM 1124 O O . GLU A 1 139 ? 19.794 7.942 -15.719 1.00 94.81 139 GLU A O 1
ATOM 1129 N N . LEU A 1 140 ? 20.914 6.281 -16.755 1.00 94.38 140 LEU A N 1
ATOM 1130 C CA . LEU A 1 140 ? 20.357 5.191 -15.948 1.00 94.38 140 LEU A CA 1
ATOM 1131 C C . LEU A 1 140 ? 20.759 5.316 -14.472 1.00 94.38 140 LEU A C 1
ATOM 1133 O O . LEU A 1 140 ? 19.894 5.298 -13.597 1.00 94.38 140 LEU A O 1
ATOM 1137 N N . GLU A 1 141 ? 22.041 5.551 -14.189 1.00 95.06 141 GLU A N 1
ATOM 1138 C CA . GLU A 1 141 ? 22.525 5.784 -12.821 1.00 95.06 141 GLU A CA 1
ATOM 1139 C C . GLU A 1 141 ? 21.843 6.998 -12.169 1.00 95.06 141 GLU A C 1
ATOM 1141 O O . GLU A 1 141 ? 21.504 6.974 -10.985 1.00 95.06 141 GLU A O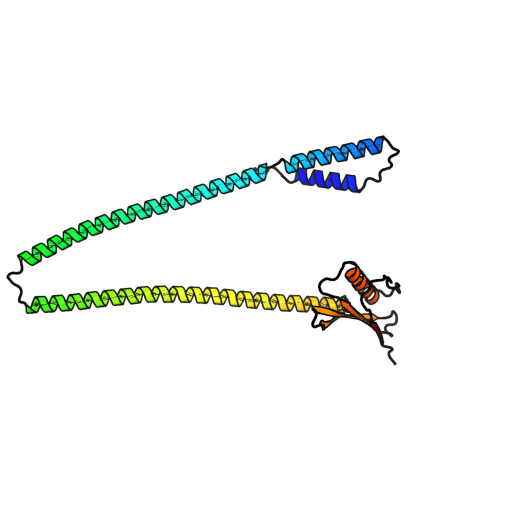 1
ATOM 1146 N N . SER A 1 142 ? 21.574 8.062 -12.934 1.00 95.00 142 SER A N 1
ATOM 1147 C CA . SER A 1 142 ? 20.847 9.237 -12.437 1.00 95.00 142 SER A CA 1
ATOM 1148 C C . SER A 1 142 ? 19.412 8.903 -12.014 1.00 95.00 142 SER A C 1
ATOM 1150 O O . SER A 1 142 ? 18.925 9.424 -11.003 1.00 95.00 142 SER A O 1
ATOM 1152 N N . ILE A 1 143 ? 18.731 8.034 -12.768 1.00 94.94 143 ILE A N 1
ATOM 1153 C CA . ILE A 1 143 ? 17.388 7.547 -12.430 1.00 94.94 143 ILE A CA 1
ATOM 1154 C C . ILE A 1 143 ? 17.440 6.723 -11.141 1.00 94.94 143 ILE A C 1
ATOM 1156 O O . ILE A 1 143 ? 16.643 6.968 -10.232 1.00 94.94 143 ILE A O 1
ATOM 1160 N N . ASP A 1 144 ? 18.411 5.822 -11.008 1.00 95.38 144 ASP A N 1
ATOM 1161 C CA . ASP A 1 144 ? 18.570 4.998 -9.807 1.00 95.38 144 ASP A CA 1
ATOM 1162 C C . ASP A 1 144 ? 18.890 5.833 -8.566 1.00 95.38 144 ASP A C 1
ATOM 1164 O O . ASP A 1 144 ? 18.295 5.623 -7.507 1.00 95.38 144 ASP A O 1
ATOM 1168 N N . ILE A 1 145 ? 19.737 6.858 -8.694 1.00 95.12 145 ILE A N 1
ATOM 1169 C CA . ILE A 1 145 ? 20.009 7.809 -7.608 1.00 95.12 145 ILE A CA 1
ATOM 1170 C C . ILE A 1 145 ? 18.721 8.518 -7.166 1.00 95.12 145 ILE A C 1
ATOM 1172 O O . ILE A 1 145 ? 18.493 8.683 -5.965 1.00 95.12 145 ILE A O 1
ATOM 1176 N N . LYS A 1 146 ? 17.860 8.938 -8.102 1.00 95.50 146 LYS A N 1
ATOM 1177 C CA . LYS A 1 146 ? 16.570 9.564 -7.762 1.00 95.50 146 LYS A CA 1
ATOM 1178 C C . LYS A 1 146 ? 15.628 8.582 -7.062 1.00 95.50 146 LYS A C 1
ATOM 1180 O O . LYS A 1 146 ? 15.019 8.952 -6.059 1.00 95.50 146 LYS A O 1
ATOM 1185 N N . ASN A 1 147 ? 15.552 7.342 -7.541 1.00 94.06 147 ASN A N 1
ATOM 1186 C CA . ASN A 1 147 ? 14.740 6.289 -6.926 1.00 94.06 147 ASN A CA 1
ATOM 1187 C C . ASN A 1 147 ? 15.203 5.977 -5.497 1.00 94.06 147 ASN A C 1
ATOM 1189 O O . ASN A 1 147 ? 14.383 5.885 -4.582 1.00 94.06 147 ASN A O 1
ATOM 1193 N N . LEU A 1 148 ? 16.517 5.857 -5.288 1.00 95.50 148 LEU A N 1
ATOM 1194 C CA . LEU A 1 148 ? 17.100 5.617 -3.970 1.00 95.50 148 LEU A CA 1
ATOM 1195 C C . LEU A 1 148 ? 16.834 6.779 -3.010 1.00 95.50 148 LEU A C 1
ATOM 1197 O O . LEU A 1 148 ? 16.456 6.529 -1.869 1.00 95.50 148 LEU A O 1
ATOM 1201 N N . LYS A 1 149 ? 16.950 8.033 -3.468 1.00 95.56 149 LYS A N 1
ATOM 1202 C CA . LYS A 1 149 ? 16.598 9.212 -2.657 1.00 95.56 149 LYS A CA 1
ATOM 1203 C C . LYS A 1 149 ? 15.134 9.194 -2.224 1.00 95.56 149 LYS A C 1
ATOM 1205 O O . LYS A 1 149 ? 14.866 9.274 -1.034 1.00 95.56 149 LYS A O 1
ATOM 1210 N N . CYS A 1 150 ? 14.207 8.969 -3.156 1.00 93.00 150 CYS A N 1
ATOM 1211 C CA . CYS A 1 150 ? 12.783 8.869 -2.828 1.00 93.00 150 CYS A CA 1
ATOM 1212 C C . CYS A 1 150 ? 12.504 7.750 -1.809 1.00 93.00 150 CYS A C 1
ATOM 1214 O O . CYS A 1 150 ? 11.714 7.916 -0.882 1.00 93.00 150 CYS A O 1
ATOM 1216 N N . ARG A 1 151 ? 13.194 6.610 -1.933 1.00 95.12 151 ARG A N 1
ATOM 1217 C CA . ARG A 1 151 ? 13.060 5.506 -0.978 1.00 95.12 151 ARG A CA 1
ATOM 1218 C C . ARG A 1 151 ? 13.606 5.853 0.407 1.00 95.12 151 ARG A C 1
ATOM 1220 O O . ARG A 1 151 ? 13.009 5.425 1.392 1.00 95.12 151 ARG A O 1
ATOM 1227 N N . ILE A 1 152 ? 14.705 6.603 0.483 1.00 96.25 152 ILE A N 1
ATOM 1228 C CA . ILE A 1 152 ? 15.232 7.133 1.746 1.00 96.25 152 ILE A CA 1
ATOM 1229 C C . ILE A 1 152 ? 14.201 8.066 2.384 1.00 96.25 152 ILE A C 1
ATOM 1231 O O . ILE A 1 152 ? 13.872 7.857 3.545 1.00 96.25 152 ILE A O 1
ATOM 1235 N N . ASP A 1 153 ? 13.627 9.000 1.625 1.00 92.94 153 ASP A N 1
ATOM 1236 C CA . ASP A 1 153 ? 12.636 9.954 2.141 1.00 92.94 153 ASP A CA 1
ATOM 1237 C C . ASP A 1 153 ? 11.407 9.236 2.733 1.00 92.94 153 ASP A C 1
ATOM 1239 O O . ASP A 1 153 ? 11.006 9.512 3.863 1.00 92.94 153 ASP A O 1
ATOM 1243 N N . ILE A 1 154 ? 10.867 8.232 2.029 1.00 93.25 154 ILE A N 1
ATOM 1244 C CA . ILE A 1 154 ? 9.742 7.412 2.519 1.00 93.25 154 ILE A CA 1
ATOM 1245 C C . ILE A 1 154 ? 10.110 6.660 3.805 1.00 93.25 154 ILE A C 1
ATOM 1247 O O . ILE A 1 154 ? 9.289 6.513 4.713 1.00 93.25 154 ILE A O 1
ATOM 1251 N N . LEU A 1 155 ? 11.323 6.106 3.878 1.00 93.12 155 LEU A N 1
ATOM 1252 C CA . LEU A 1 155 ? 11.773 5.379 5.066 1.00 93.12 155 LEU A CA 1
ATOM 1253 C C . LEU A 1 155 ? 11.982 6.320 6.255 1.00 93.12 155 LEU A C 1
ATOM 1255 O O . LEU A 1 155 ? 11.633 5.946 7.374 1.00 93.12 155 LEU A O 1
ATOM 1259 N N . GLN A 1 156 ? 12.490 7.527 6.007 1.00 92.12 156 GLN A N 1
ATOM 1260 C CA . GLN A 1 156 ? 12.643 8.578 7.007 1.00 92.12 156 GLN A CA 1
ATOM 1261 C C . GLN A 1 156 ? 11.275 8.967 7.588 1.00 92.12 156 GLN A C 1
ATOM 1263 O O . GLN A 1 156 ? 11.084 8.900 8.799 1.00 92.12 156 GLN A O 1
ATOM 1268 N N . GLU A 1 157 ? 10.286 9.239 6.730 1.00 88.00 157 GLU A N 1
ATOM 1269 C CA . GLU A 1 157 ? 8.918 9.582 7.141 1.00 88.00 157 GLU A CA 1
ATOM 1270 C C . GLU A 1 157 ? 8.270 8.460 7.969 1.00 88.00 157 GLU A C 1
ATOM 1272 O O . GLU A 1 157 ? 7.660 8.699 9.016 1.00 88.00 157 GLU A O 1
ATOM 1277 N N . LYS A 1 158 ? 8.457 7.199 7.556 1.00 88.12 158 LYS A N 1
ATOM 1278 C CA . LYS A 1 158 ? 7.999 6.043 8.338 1.00 88.12 158 LYS A CA 1
ATOM 1279 C C . LYS A 1 158 ? 8.672 5.982 9.705 1.00 88.12 158 LYS A C 1
ATOM 1281 O O . LYS A 1 158 ? 7.986 5.739 10.696 1.00 88.12 158 LYS A O 1
ATOM 1286 N N . MET A 1 159 ? 9.981 6.200 9.780 1.00 84.81 159 MET A N 1
ATOM 1287 C CA . MET A 1 159 ? 10.714 6.190 11.045 1.00 84.81 159 MET A CA 1
ATOM 1288 C C . MET A 1 159 ? 10.235 7.303 11.985 1.00 84.81 159 MET A C 1
ATOM 1290 O O . MET A 1 159 ? 9.987 7.044 13.164 1.00 84.81 159 MET A O 1
ATOM 1294 N N . ASP A 1 160 ? 10.012 8.504 11.455 1.00 81.56 160 ASP A N 1
ATOM 1295 C CA . ASP A 1 160 ? 9.488 9.641 12.212 1.00 81.56 160 ASP A CA 1
ATOM 1296 C C . ASP A 1 160 ? 8.065 9.367 12.722 1.00 81.56 160 ASP A C 1
ATOM 1298 O O . ASP A 1 160 ? 7.763 9.620 13.892 1.00 81.56 160 ASP A O 1
ATOM 1302 N N . SER A 1 161 ? 7.213 8.744 11.900 1.00 77.00 161 SER A N 1
ATOM 1303 C CA . SER A 1 161 ? 5.861 8.339 12.309 1.00 77.00 161 SER A CA 1
ATOM 1304 C C . SER A 1 161 ? 5.871 7.292 13.434 1.00 77.00 161 SER A C 1
ATOM 1306 O O . SER A 1 161 ? 5.110 7.401 14.398 1.00 77.00 161 SER A O 1
ATOM 1308 N N . VAL A 1 162 ? 6.776 6.307 13.373 1.00 78.19 162 VAL A N 1
ATOM 1309 C CA . VAL A 1 162 ? 6.944 5.285 14.418 1.00 78.19 162 VAL A CA 1
ATOM 1310 C C . VAL A 1 162 ? 7.440 5.920 15.714 1.00 78.19 162 VAL A C 1
ATOM 1312 O O . VAL A 1 162 ? 6.919 5.611 16.787 1.00 78.19 162 VAL A O 1
ATOM 1315 N N . ASN A 1 163 ? 8.394 6.849 15.632 1.00 71.75 163 ASN A N 1
ATOM 1316 C CA . ASN A 1 163 ? 8.894 7.576 16.795 1.00 71.75 163 ASN A CA 1
ATOM 1317 C C . ASN A 1 163 ? 7.793 8.426 17.446 1.00 71.75 163 ASN A C 1
ATOM 1319 O O . ASN A 1 163 ? 7.637 8.388 18.674 1.00 71.75 163 ASN A O 1
ATOM 1323 N N . HIS A 1 164 ? 6.982 9.122 16.643 1.00 68.94 164 HIS A N 1
ATOM 1324 C CA . HIS A 1 164 ? 5.849 9.909 17.129 1.00 68.94 164 HIS A CA 1
ATOM 1325 C C . HIS A 1 164 ? 4.796 9.027 17.819 1.00 68.94 164 HIS A C 1
ATOM 1327 O O . HIS A 1 164 ? 4.425 9.290 18.966 1.00 68.94 164 HIS A O 1
ATOM 1333 N N . ASN A 1 165 ? 4.409 7.913 17.189 1.00 68.81 165 ASN A N 1
ATOM 1334 C CA . ASN A 1 165 ? 3.476 6.940 17.763 1.00 68.81 165 ASN A CA 1
ATOM 1335 C C . ASN A 1 165 ? 4.021 6.323 19.060 1.00 68.81 165 ASN A C 1
ATOM 1337 O O . ASN A 1 165 ? 3.288 6.182 20.037 1.00 68.81 165 ASN A O 1
ATOM 1341 N N . SER A 1 166 ? 5.319 6.009 19.123 1.00 70.06 166 SER A N 1
ATOM 1342 C CA . SER A 1 166 ? 5.945 5.472 20.340 1.00 70.06 166 SER A CA 1
ATOM 1343 C C . SER A 1 166 ? 5.894 6.463 21.507 1.00 70.06 166 SER A C 1
ATOM 1345 O O . SER A 1 166 ? 5.695 6.060 22.654 1.00 70.06 166 SER A O 1
ATOM 1347 N N . THR A 1 167 ? 6.026 7.761 21.220 1.00 72.62 167 THR A N 1
ATOM 1348 C CA . THR A 1 167 ? 5.987 8.826 22.228 1.00 72.62 167 THR A CA 1
ATOM 1349 C C . THR A 1 167 ? 4.567 8.998 22.762 1.00 72.62 167 THR A C 1
ATOM 1351 O O . THR A 1 167 ? 4.368 9.020 23.975 1.00 72.62 167 THR A O 1
ATOM 1354 N N . GLN A 1 168 ? 3.566 8.998 21.876 1.00 73.25 168 GLN A N 1
ATOM 1355 C CA . GLN A 1 168 ? 2.156 9.022 22.272 1.00 73.25 168 GLN A CA 1
ATOM 1356 C C . GLN A 1 168 ? 1.755 7.777 23.077 1.00 73.25 168 GLN A C 1
ATOM 1358 O O . GLN A 1 168 ? 1.060 7.893 24.084 1.00 73.25 168 GLN A O 1
ATOM 1363 N N . HIS A 1 169 ? 2.218 6.583 22.691 1.00 74.81 169 HIS A N 1
ATOM 1364 C CA . HIS A 1 169 ? 1.960 5.357 23.450 1.00 74.81 169 HIS A CA 1
ATOM 1365 C C . HIS A 1 169 ? 2.603 5.379 24.838 1.00 74.81 169 HIS A C 1
ATOM 1367 O O . HIS A 1 169 ? 1.971 4.941 25.799 1.00 74.81 169 HIS A O 1
ATOM 1373 N N . LYS A 1 170 ? 3.828 5.905 24.964 1.00 76.81 170 LYS A N 1
ATOM 1374 C CA . LYS A 1 170 ? 4.494 6.077 26.262 1.00 76.81 170 LYS A CA 1
ATOM 1375 C C . LYS A 1 170 ? 3.719 7.027 27.167 1.00 76.81 170 LYS A C 1
ATOM 1377 O O . LYS A 1 170 ? 3.445 6.654 28.302 1.00 76.81 170 LYS A O 1
ATOM 1382 N N . GLU A 1 171 ? 3.314 8.193 26.666 1.00 77.56 171 GLU A N 1
ATOM 1383 C CA . GLU A 1 171 ? 2.511 9.148 27.442 1.00 77.56 171 GLU A CA 1
ATOM 1384 C C . GLU A 1 171 ? 1.137 8.578 27.809 1.00 77.56 171 GLU A C 1
ATOM 1386 O O . GLU A 1 171 ? 0.734 8.645 28.965 1.00 77.56 171 GLU A O 1
ATOM 1391 N N . ARG A 1 172 ? 0.448 7.903 26.880 1.00 78.19 172 ARG A N 1
ATOM 1392 C CA . ARG A 1 172 ? -0.821 7.223 27.178 1.00 78.19 172 ARG A CA 1
ATOM 1393 C C . ARG A 1 172 ? -0.661 6.174 28.279 1.00 78.19 172 ARG A C 1
ATOM 1395 O O . ARG A 1 172 ? -1.482 6.114 29.188 1.00 78.19 172 ARG A O 1
ATOM 1402 N N . ASN A 1 173 ? 0.379 5.346 28.202 1.00 80.75 173 ASN A N 1
ATOM 1403 C CA . ASN A 1 173 ? 0.640 4.315 29.206 1.00 80.75 173 ASN A CA 1
ATOM 1404 C C . ASN A 1 173 ? 1.034 4.932 30.555 1.00 80.75 173 ASN A C 1
ATOM 1406 O O . ASN A 1 173 ? 0.626 4.416 31.593 1.00 80.75 173 ASN A O 1
ATOM 1410 N N . ARG A 1 174 ? 1.777 6.045 30.543 1.00 83.88 174 ARG A N 1
ATOM 1411 C CA . ARG A 1 174 ? 2.117 6.810 31.746 1.00 83.88 174 ARG A CA 1
ATOM 1412 C C . ARG A 1 174 ? 0.864 7.370 32.415 1.00 83.88 174 ARG A C 1
ATOM 1414 O O . ARG A 1 174 ? 0.661 7.111 33.593 1.00 83.88 174 ARG A O 1
ATOM 1421 N N . LEU A 1 175 ? -0.006 8.043 31.660 1.00 82.56 175 LEU A N 1
ATOM 1422 C CA . LEU A 1 175 ? -1.276 8.582 32.158 1.00 82.56 175 LEU A CA 1
ATOM 1423 C C . LEU A 1 175 ? -2.208 7.481 32.673 1.00 82.56 175 LEU A C 1
ATOM 1425 O O . LEU A 1 175 ? -2.836 7.645 33.714 1.00 82.56 175 LEU A O 1
ATOM 1429 N N . LEU A 1 176 ? -2.277 6.338 31.982 1.00 82.38 176 LEU A N 1
ATOM 1430 C CA . LEU A 1 176 ? -3.044 5.183 32.447 1.00 82.38 176 LEU A CA 1
ATOM 1431 C C . LEU A 1 176 ? -2.496 4.660 33.781 1.00 82.38 176 LEU A C 1
ATOM 1433 O O . LEU A 1 176 ? -3.266 4.402 34.699 1.00 82.38 176 LEU A O 1
ATOM 1437 N N . TYR A 1 177 ? -1.174 4.539 33.914 1.00 83.25 177 TYR A N 1
ATOM 1438 C CA . TYR A 1 177 ? -0.544 4.115 35.162 1.00 83.25 177 TYR A CA 1
ATOM 1439 C C . TYR A 1 177 ? -0.748 5.133 36.297 1.00 83.25 177 TYR A C 1
ATOM 1441 O O . TYR A 1 177 ? -1.037 4.749 37.430 1.00 83.25 177 TYR A O 1
ATOM 1449 N N . GLU A 1 178 ? -0.656 6.432 36.004 1.00 82.62 178 GLU A N 1
ATOM 1450 C CA . GLU A 1 178 ? -0.957 7.508 36.957 1.00 82.62 178 GLU A CA 1
ATOM 1451 C C . GLU A 1 178 ? -2.424 7.457 37.408 1.00 82.62 178 GLU A C 1
ATOM 1453 O O . GLU A 1 178 ? -2.696 7.562 38.603 1.00 82.62 178 GLU A O 1
ATOM 1458 N N . PHE A 1 179 ? -3.366 7.217 36.490 1.00 82.25 179 PHE A N 1
ATOM 1459 C CA . PHE A 1 179 ? -4.783 7.040 36.811 1.00 82.25 179 PHE A CA 1
ATOM 1460 C C . PHE A 1 179 ? -5.015 5.817 37.706 1.00 82.25 179 PHE A C 1
ATOM 1462 O O . PHE A 1 179 ? -5.643 5.937 38.757 1.00 82.25 179 PHE A O 1
ATOM 1469 N N . LEU A 1 180 ? -4.471 4.652 37.337 1.00 83.44 180 LEU A N 1
ATOM 1470 C CA . LEU A 1 180 ? -4.600 3.428 38.134 1.00 83.44 180 LEU A CA 1
ATOM 1471 C C . LEU A 1 180 ? -4.024 3.618 39.547 1.00 83.44 180 LEU A C 1
ATOM 1473 O O . LEU A 1 180 ? -4.671 3.262 40.532 1.00 83.44 180 LEU A O 1
ATOM 1477 N N . SER A 1 181 ? -2.845 4.228 39.662 1.00 82.56 181 SER A N 1
ATOM 1478 C CA . SER A 1 181 ? -2.169 4.406 40.952 1.00 82.56 181 SER A CA 1
ATOM 1479 C C . SER A 1 181 ? -2.773 5.506 41.820 1.00 82.56 181 SER A C 1
ATOM 1481 O O . SER A 1 181 ? -2.920 5.303 43.022 1.00 82.56 181 SER A O 1
ATOM 1483 N N . SER A 1 182 ? -3.187 6.632 41.237 1.00 79.50 182 SER A N 1
ATOM 1484 C CA . SER A 1 182 ? -3.693 7.782 41.999 1.00 79.50 182 SER A CA 1
ATOM 1485 C C . SER A 1 182 ? -5.199 7.717 42.241 1.00 79.50 182 SER A C 1
ATOM 1487 O O . SER A 1 182 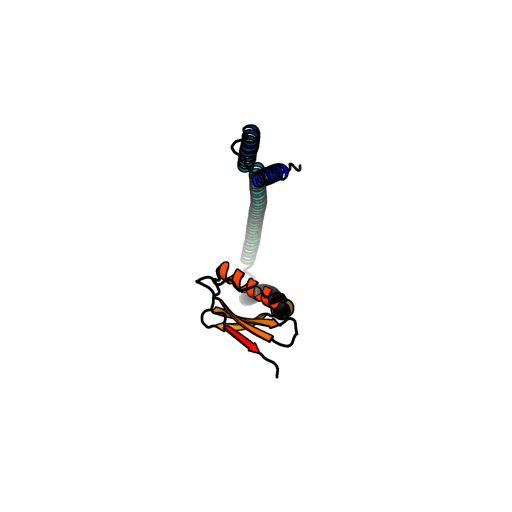? -5.649 7.970 43.355 1.00 79.50 182 SER A O 1
ATOM 1489 N N . ALA A 1 183 ? -5.989 7.381 41.215 1.00 80.19 183 ALA A N 1
ATOM 1490 C CA . ALA A 1 183 ? -7.449 7.392 41.309 1.00 80.19 183 ALA A CA 1
ATOM 1491 C C . ALA A 1 183 ? -8.002 6.087 41.889 1.00 80.19 183 ALA A C 1
ATOM 1493 O O . ALA A 1 183 ? -8.963 6.128 42.651 1.00 80.19 183 ALA A O 1
ATOM 1494 N N . LEU A 1 184 ? -7.396 4.942 41.552 1.00 80.38 184 LEU A N 1
ATOM 1495 C CA . LEU A 1 184 ? -7.866 3.623 42.000 1.00 80.38 184 LEU A CA 1
ATOM 1496 C C . LEU A 1 184 ? -7.008 3.011 43.117 1.00 80.38 184 LEU A C 1
ATOM 1498 O O . LEU A 1 184 ? -7.329 1.930 43.609 1.00 80.38 184 LEU A O 1
ATOM 1502 N N . LYS A 1 185 ? -5.925 3.689 43.528 1.00 83.44 185 LYS A N 1
ATOM 1503 C CA . LYS A 1 185 ? -4.963 3.200 44.533 1.00 83.44 185 LYS A CA 1
ATOM 1504 C C . LYS A 1 185 ? -4.365 1.827 44.175 1.00 83.44 185 LYS A C 1
ATOM 1506 O O . LYS A 1 185 ? -4.060 1.023 45.059 1.00 83.44 185 LYS A O 1
ATOM 1511 N N . LEU A 1 186 ? -4.203 1.558 42.875 1.00 84.12 186 LEU A N 1
ATOM 1512 C CA . LEU A 1 186 ? -3.666 0.313 42.323 1.00 84.12 186 LEU A CA 1
ATOM 1513 C C . LEU A 1 186 ? -2.207 0.469 41.903 1.00 84.12 186 LEU A C 1
ATOM 1515 O O . LEU A 1 186 ? -1.866 1.302 41.071 1.00 84.12 186 LEU A O 1
ATOM 1519 N N . THR A 1 187 ? -1.342 -0.404 42.400 1.00 86.25 187 THR A N 1
ATOM 1520 C CA . THR A 1 187 ? 0.053 -0.502 41.967 1.00 86.25 187 THR A CA 1
ATOM 1521 C C . THR A 1 187 ? 0.280 -1.843 41.289 1.00 86.25 187 THR A C 1
ATOM 1523 O O . THR A 1 187 ? 0.017 -2.893 41.872 1.00 86.25 187 THR A O 1
ATOM 1526 N N . ILE A 1 188 ? 0.786 -1.827 40.057 1.00 84.44 188 ILE A N 1
ATOM 1527 C CA . ILE A 1 188 ? 1.205 -3.052 39.371 1.00 84.44 188 ILE A CA 1
ATOM 1528 C C . ILE A 1 188 ? 2.561 -3.457 39.952 1.00 84.44 188 ILE A C 1
ATOM 1530 O O . ILE A 1 188 ? 3.522 -2.701 39.849 1.00 84.44 188 ILE A O 1
ATOM 1534 N N . LEU A 1 189 ? 2.637 -4.630 40.580 1.00 85.19 189 LEU A N 1
ATOM 1535 C CA . LEU A 1 189 ? 3.862 -5.114 41.218 1.00 85.19 189 LEU A CA 1
ATOM 1536 C C . LEU A 1 189 ? 4.789 -5.780 40.201 1.00 85.19 189 LEU A C 1
ATOM 1538 O O . LEU A 1 189 ? 5.953 -5.413 40.073 1.00 85.19 189 LEU A O 1
ATOM 1542 N N . ASN A 1 190 ? 4.271 -6.785 39.497 1.00 84.38 190 ASN A N 1
ATOM 1543 C CA . ASN A 1 190 ? 4.973 -7.495 38.437 1.00 84.38 190 ASN A CA 1
ATOM 1544 C C . ASN A 1 190 ? 3.993 -8.301 37.575 1.00 84.38 190 ASN A C 1
ATOM 1546 O O . ASN A 1 190 ? 2.854 -8.561 37.966 1.00 84.38 190 ASN A O 1
ATOM 1550 N N . ILE A 1 191 ? 4.479 -8.724 36.413 1.00 82.88 191 ILE A N 1
ATOM 1551 C CA . ILE A 1 191 ? 3.871 -9.777 35.602 1.00 82.88 191 ILE A CA 1
ATOM 1552 C C . ILE A 1 191 ? 4.762 -11.009 35.776 1.00 82.88 191 ILE A C 1
ATOM 1554 O O . ILE A 1 191 ? 5.985 -10.883 35.690 1.00 82.88 191 ILE A O 1
ATOM 1558 N N . ASP A 1 192 ? 4.180 -12.157 36.113 1.00 81.12 192 ASP A N 1
ATOM 1559 C CA . ASP A 1 192 ? 4.948 -13.392 36.299 1.00 81.12 192 ASP A CA 1
ATOM 1560 C C . ASP A 1 192 ? 5.328 -14.060 34.961 1.00 81.12 192 ASP A C 1
ATOM 1562 O O . ASP A 1 192 ? 4.928 -13.618 33.883 1.00 81.12 192 ASP A O 1
ATOM 1566 N N . GLU A 1 193 ? 6.120 -15.135 35.025 1.00 80.44 193 GLU A N 1
ATOM 1567 C CA . GLU A 1 193 ? 6.589 -15.882 33.845 1.00 80.44 193 GLU A CA 1
ATOM 1568 C C . GLU A 1 193 ? 5.446 -16.499 33.021 1.00 80.44 193 GLU A C 1
ATOM 1570 O O . GLU A 1 193 ? 5.608 -16.750 31.829 1.00 80.44 193 GLU A O 1
ATOM 1575 N N . ASN A 1 194 ? 4.274 -16.687 33.635 1.00 80.62 194 ASN A N 1
ATOM 1576 C CA . ASN A 1 194 ? 3.070 -17.206 32.990 1.00 80.62 194 ASN A CA 1
ATOM 1577 C C . ASN A 1 194 ? 2.182 -16.085 32.418 1.00 80.62 194 ASN A C 1
ATOM 1579 O O . ASN A 1 194 ? 1.117 -16.362 31.867 1.00 80.62 194 ASN A O 1
ATOM 1583 N N . GLY A 1 195 ? 2.600 -14.821 32.532 1.00 78.81 195 GLY A N 1
ATOM 1584 C CA . GLY A 1 195 ? 1.844 -13.667 32.056 1.00 78.81 195 GLY A CA 1
ATOM 1585 C C . GLY A 1 195 ? 0.714 -13.218 32.988 1.00 78.81 195 GLY A C 1
ATOM 1586 O O . GLY A 1 195 ? -0.130 -12.430 32.558 1.00 78.81 195 GLY A O 1
ATOM 1587 N N . ASN A 1 196 ? 0.677 -13.681 34.242 1.00 82.25 196 ASN A N 1
ATOM 1588 C CA . ASN A 1 196 ? -0.304 -13.236 35.232 1.00 82.25 196 ASN A CA 1
ATOM 1589 C C . ASN A 1 196 ? 0.111 -11.885 35.823 1.00 82.25 196 ASN A C 1
ATOM 1591 O O . ASN A 1 196 ? 1.263 -11.689 36.219 1.00 82.25 196 ASN A O 1
ATOM 1595 N N . ALA A 1 197 ? -0.840 -10.961 35.933 1.00 82.75 197 ALA A N 1
ATOM 1596 C CA . ALA A 1 197 ? -0.623 -9.649 36.523 1.00 82.75 197 ALA A CA 1
ATOM 1597 C C . ALA A 1 197 ? -0.814 -9.704 38.044 1.00 82.75 197 ALA A C 1
ATOM 1599 O O . ALA A 1 197 ? -1.874 -10.092 38.537 1.00 82.75 197 ALA A O 1
ATOM 1600 N N . ASN A 1 198 ? 0.201 -9.269 38.793 1.00 84.56 198 ASN A N 1
ATOM 1601 C CA . ASN A 1 198 ? 0.121 -9.085 40.238 1.00 84.56 198 ASN A CA 1
ATOM 1602 C C . ASN A 1 198 ? -0.059 -7.603 40.566 1.00 84.56 198 ASN A C 1
ATOM 1604 O O . ASN A 1 198 ? 0.778 -6.764 40.225 1.00 84.56 198 ASN A O 1
ATOM 1608 N N . LEU A 1 199 ? -1.137 -7.296 41.274 1.00 88.25 199 LEU A N 1
ATOM 1609 C CA . LEU A 1 199 ? -1.554 -5.957 41.657 1.00 88.25 199 LEU A CA 1
ATOM 1610 C C . LEU A 1 199 ? -1.531 -5.820 43.183 1.00 88.25 199 LEU A C 1
ATOM 1612 O O . LEU A 1 199 ? -1.806 -6.773 43.914 1.00 88.25 199 LEU A O 1
ATOM 1616 N N . ALA A 1 200 ? -1.232 -4.620 43.659 1.00 86.19 200 ALA A N 1
ATOM 1617 C CA . ALA A 1 200 ? -1.390 -4.203 45.043 1.00 86.19 200 ALA A CA 1
ATOM 1618 C C . ALA A 1 200 ? -2.422 -3.075 45.112 1.00 86.19 200 ALA A C 1
ATOM 1620 O O . ALA A 1 200 ? -2.326 -2.105 44.367 1.00 86.19 200 ALA A O 1
ATOM 1621 N N . ILE A 1 201 ? -3.400 -3.203 46.002 1.00 85.88 201 ILE A N 1
ATOM 1622 C CA . ILE A 1 201 ? -4.509 -2.261 46.175 1.00 85.88 201 ILE A CA 1
ATOM 1623 C C . ILE A 1 201 ? -4.415 -1.688 47.585 1.00 85.88 201 ILE A C 1
ATOM 1625 O O . ILE A 1 201 ? -4.478 -2.448 48.553 1.00 85.88 201 ILE A O 1
ATOM 1629 N N . LEU A 1 202 ? -4.247 -0.373 47.712 1.00 81.00 202 LEU A N 1
ATOM 1630 C CA . LEU A 1 202 ? -4.162 0.294 49.012 1.00 81.00 202 LEU A CA 1
ATOM 1631 C C . LEU A 1 202 ? -5.552 0.713 49.493 1.00 81.00 202 LEU A C 1
ATOM 1633 O O . LEU A 1 202 ? -6.167 1.604 48.916 1.00 81.00 202 LEU A O 1
ATOM 1637 N N . SER A 1 203 ? -6.010 0.112 50.588 1.00 78.25 203 SER A N 1
ATOM 1638 C CA . SER A 1 203 ? -7.219 0.502 51.314 1.00 78.25 203 SER A CA 1
ATOM 1639 C C . SER A 1 203 ? -6.851 1.295 52.564 1.00 78.25 203 SER A C 1
ATOM 1641 O O . SER A 1 203 ? -5.981 0.888 53.333 1.00 78.25 203 SER A O 1
ATOM 1643 N N . GLU A 1 204 ? -7.552 2.397 52.810 1.00 68.94 204 GLU A N 1
ATOM 1644 C CA . GLU A 1 204 ? -7.327 3.259 53.977 1.00 68.94 204 GLU A CA 1
ATOM 1645 C C . GLU A 1 204 ? -8.566 3.265 54.873 1.00 68.94 204 GLU A C 1
ATOM 1647 O O . GLU A 1 204 ? -9.697 3.311 54.387 1.00 68.94 204 GLU A O 1
ATOM 1652 N N . SER A 1 205 ? -8.372 3.194 56.190 1.00 62.62 205 SER A N 1
ATOM 1653 C CA . SER A 1 205 ? -9.483 3.261 57.141 1.00 62.62 205 SER A CA 1
ATOM 1654 C C . SER A 1 205 ? -10.025 4.688 57.297 1.00 62.62 205 SER A C 1
ATOM 1656 O O . SER A 1 205 ? -9.330 5.675 57.056 1.00 62.62 205 SER A O 1
ATOM 1658 N N . LYS A 1 206 ? -11.273 4.811 57.781 1.00 57.12 206 LYS A N 1
ATOM 1659 C CA . LYS A 1 206 ? -11.948 6.099 58.061 1.00 57.12 206 LYS A CA 1
ATOM 1660 C C . LYS A 1 206 ? -11.137 7.075 58.920 1.00 57.12 206 LYS A C 1
ATOM 1662 O O . LYS A 1 206 ? -11.369 8.274 58.830 1.00 57.12 206 LYS A O 1
ATOM 1667 N N . ALA A 1 207 ? -10.258 6.567 59.781 1.00 57.25 207 ALA A N 1
ATOM 1668 C CA . ALA A 1 207 ? -9.469 7.375 60.704 1.00 57.25 207 ALA A CA 1
ATOM 1669 C C . ALA A 1 207 ? -8.095 7.777 60.134 1.00 57.25 207 ALA A C 1
ATOM 1671 O O . ALA A 1 207 ? -7.350 8.479 60.810 1.00 57.25 207 ALA A O 1
ATOM 1672 N N . GLY A 1 208 ? -7.730 7.313 58.929 1.00 54.41 208 GLY A N 1
ATOM 1673 C CA . GLY A 1 208 ? -6.400 7.518 58.339 1.00 54.41 208 GLY A CA 1
ATOM 1674 C C . GLY A 1 208 ? -5.259 6.813 59.086 1.00 54.41 208 GLY A C 1
ATOM 1675 O O . GLY A 1 208 ? -4.110 6.910 58.673 1.00 54.41 208 GLY A O 1
ATOM 1676 N N . SER A 1 209 ? -5.561 6.096 60.174 1.00 58.03 209 SER A N 1
ATOM 1677 C CA . SER A 1 209 ? -4.584 5.477 61.076 1.00 58.03 209 SER A CA 1
ATOM 1678 C C . SER A 1 209 ? -4.182 4.056 60.676 1.00 58.03 209 SER A C 1
ATOM 1680 O O . SER A 1 209 ? -3.223 3.516 61.218 1.00 58.03 209 SER A O 1
ATOM 1682 N N . GLU A 1 210 ? -4.910 3.430 59.747 1.00 63.66 210 GLU A N 1
ATOM 1683 C CA . GLU A 1 210 ? -4.631 2.063 59.295 1.00 63.66 210 GLU A CA 1
ATOM 1684 C C . GLU A 1 210 ? -4.683 1.985 57.773 1.00 63.66 210 GLU A C 1
ATOM 1686 O O . GLU A 1 210 ? -5.694 2.327 57.149 1.00 63.66 210 GLU A O 1
ATOM 1691 N N . GLN A 1 211 ? -3.585 1.505 57.198 1.00 71.88 211 GLN A N 1
ATOM 1692 C CA . GLN A 1 211 ? -3.434 1.238 55.775 1.00 71.88 211 GLN A CA 1
ATOM 1693 C C . GLN A 1 211 ? -3.355 -0.275 55.573 1.00 71.88 211 GLN A C 1
ATOM 1695 O O . GLN A 1 211 ? -2.591 -0.967 56.244 1.00 71.88 211 GLN A O 1
ATOM 1700 N N . THR A 1 212 ? -4.157 -0.813 54.660 1.00 74.06 212 THR A N 1
ATOM 1701 C CA . THR A 1 212 ? -4.140 -2.237 54.313 1.00 74.06 212 THR A CA 1
ATOM 1702 C C . THR A 1 212 ? -3.819 -2.388 52.838 1.00 74.06 212 THR A C 1
ATOM 1704 O O . THR A 1 212 ? -4.492 -1.804 51.993 1.00 74.06 212 THR A O 1
ATOM 1707 N N . TRP A 1 213 ? -2.811 -3.198 52.524 1.00 77.75 213 TRP A N 1
ATOM 1708 C CA . TRP A 1 213 ? -2.509 -3.574 51.147 1.00 77.75 213 TRP A CA 1
ATOM 1709 C C . TRP A 1 213 ? -3.151 -4.919 50.829 1.00 77.75 213 TRP A C 1
ATOM 1711 O O . TRP A 1 213 ? -2.868 -5.920 51.492 1.00 77.75 213 TRP A O 1
ATOM 1721 N N . HIS A 1 214 ? -3.987 -4.949 49.797 1.00 81.31 214 HIS A N 1
ATOM 1722 C CA . HIS A 1 214 ? -4.524 -6.177 49.224 1.00 81.31 214 HIS A CA 1
ATOM 1723 C C . HIS A 1 214 ? -3.685 -6.566 48.013 1.00 81.31 214 HIS A C 1
ATOM 1725 O O . HIS A 1 214 ? -3.558 -5.792 47.067 1.00 81.31 214 HIS A O 1
ATOM 1731 N N . ARG A 1 215 ? -3.112 -7.768 48.023 1.00 80.81 215 ARG A N 1
ATOM 1732 C CA . ARG A 1 215 ? -2.467 -8.341 46.844 1.00 80.81 215 ARG A CA 1
ATOM 1733 C C . ARG A 1 215 ? -3.496 -9.131 46.050 1.00 80.81 215 ARG A C 1
ATOM 1735 O O . ARG A 1 215 ? -4.111 -10.043 46.595 1.00 80.81 215 ARG A O 1
ATOM 1742 N N . PHE A 1 216 ? -3.625 -8.804 44.773 1.00 84.12 216 PHE A N 1
ATOM 1743 C CA . PHE A 1 216 ? -4.478 -9.485 43.810 1.00 84.12 216 PHE A CA 1
ATOM 1744 C C . PHE A 1 216 ? -3.613 -10.047 42.680 1.00 84.12 216 PHE A C 1
ATOM 1746 O O . PHE A 1 216 ? -2.668 -9.396 42.241 1.00 84.12 216 PHE A O 1
ATOM 1753 N N . SER A 1 217 ? -3.897 -11.262 42.229 1.00 82.44 217 SER A N 1
ATOM 1754 C CA . SER A 1 217 ? -3.163 -11.914 41.144 1.00 82.44 217 SER A CA 1
ATOM 1755 C C . SER A 1 217 ? -4.167 -12.528 40.186 1.00 82.44 217 SER A C 1
ATOM 1757 O O . SER A 1 217 ? -5.050 -13.260 40.634 1.00 82.44 217 SER A O 1
ATOM 1759 N N . SER A 1 218 ? -4.055 -12.205 38.899 1.00 83.19 218 SER A N 1
ATOM 1760 C CA . SER A 1 218 ? -4.973 -12.697 37.872 1.00 83.19 218 SER A CA 1
ATOM 1761 C C . SER A 1 218 ? -4.246 -13.044 36.580 1.00 83.19 218 SER A C 1
ATOM 1763 O O . SER A 1 218 ? -3.281 -12.379 36.196 1.00 83.19 218 SER A O 1
ATOM 1765 N N . SER A 1 219 ? -4.737 -14.078 35.902 1.00 82.06 219 SER A N 1
ATOM 1766 C CA . SER A 1 219 ? -4.291 -14.463 34.569 1.00 82.06 219 SER A CA 1
ATOM 1767 C C . SER A 1 219 ? -4.788 -13.507 33.497 1.00 82.06 219 SER A C 1
ATOM 1769 O O . SER A 1 219 ? -5.791 -12.815 33.665 1.00 82.06 219 SER A O 1
ATOM 1771 N N . LYS A 1 220 ? -4.091 -13.504 32.359 1.00 74.75 220 LYS A N 1
ATOM 1772 C CA . LYS A 1 220 ? -4.441 -12.696 31.183 1.00 74.75 220 LYS A CA 1
ATOM 1773 C C . LYS A 1 220 ? -5.867 -12.960 30.674 1.00 74.75 220 LYS A C 1
ATOM 1775 O O . LYS A 1 220 ? -6.523 -12.026 30.225 1.00 74.75 220 LYS A O 1
ATOM 1780 N N . ASP A 1 221 ? -6.344 -14.196 30.811 1.00 75.69 221 ASP A N 1
ATOM 1781 C CA . ASP A 1 221 ? -7.702 -14.624 30.455 1.00 75.69 221 ASP A CA 1
ATOM 1782 C C . ASP A 1 221 ? -8.612 -14.624 31.697 1.00 75.69 221 ASP A C 1
ATOM 1784 O O . ASP A 1 221 ? -9.108 -15.665 32.124 1.00 75.69 221 ASP A O 1
ATOM 1788 N N . SER A 1 222 ? -8.749 -13.469 32.357 1.00 77.31 222 SER A N 1
ATOM 1789 C CA . SER A 1 222 ? -9.603 -13.340 33.548 1.00 77.31 222 SER A CA 1
ATOM 1790 C C . SER A 1 222 ? -11.083 -13.453 33.166 1.00 77.31 222 SER A C 1
ATOM 1792 O O . SER A 1 222 ? -11.518 -12.836 32.194 1.00 77.31 222 SER A O 1
ATOM 1794 N N . ASP A 1 223 ? -11.868 -14.200 33.940 1.00 79.75 223 ASP A N 1
ATOM 1795 C CA . ASP A 1 223 ? -13.322 -14.247 33.774 1.00 79.75 223 ASP A CA 1
ATOM 1796 C C . ASP A 1 223 ? -14.016 -13.015 34.387 1.00 79.75 223 ASP A C 1
ATOM 1798 O O . ASP A 1 223 ? -13.417 -12.221 35.120 1.00 79.75 223 ASP A O 1
ATOM 1802 N N . VAL A 1 224 ? -15.302 -12.838 34.068 1.00 80.31 224 VAL A N 1
ATOM 1803 C CA . VAL A 1 224 ? -16.106 -11.697 34.544 1.00 80.31 224 VAL A CA 1
ATOM 1804 C C . VAL A 1 224 ? -16.136 -11.643 36.076 1.00 80.31 224 VAL A C 1
ATOM 1806 O O . VAL A 1 224 ? -15.940 -10.576 36.649 1.00 80.31 224 VAL A O 1
ATOM 1809 N N . SER A 1 225 ? -16.245 -12.793 36.746 1.00 77.69 225 SER A N 1
ATOM 1810 C CA . SER A 1 225 ? -16.202 -12.896 38.211 1.00 77.69 225 SER A CA 1
ATOM 1811 C C . SER A 1 225 ? -14.889 -12.396 38.822 1.00 77.69 225 SER A C 1
ATOM 1813 O O . SER A 1 225 ? -14.890 -11.780 39.889 1.00 77.69 225 SER A O 1
ATOM 1815 N N . THR A 1 226 ? -13.757 -12.616 38.151 1.00 80.00 226 THR A N 1
ATOM 1816 C CA . THR A 1 226 ? -12.447 -12.113 38.585 1.00 80.00 226 THR A CA 1
ATOM 1817 C C . THR A 1 226 ? -12.372 -10.589 38.469 1.00 80.00 226 THR A C 1
ATOM 1819 O O . THR A 1 226 ? -11.821 -9.928 39.356 1.00 80.00 226 THR A O 1
ATOM 1822 N N . CYS A 1 227 ? -12.968 -10.017 37.419 1.00 81.12 227 CYS A N 1
ATOM 1823 C CA . CYS A 1 227 ? -13.108 -8.569 37.255 1.00 81.12 227 CYS A CA 1
ATOM 1824 C C . CYS A 1 227 ? -14.041 -7.957 38.312 1.00 81.12 227 CYS A C 1
ATOM 1826 O O . CYS A 1 227 ? -13.687 -6.936 38.903 1.00 81.12 227 CYS A O 1
ATOM 1828 N N . ASP A 1 228 ? -15.173 -8.599 38.610 1.00 80.25 228 ASP A N 1
ATOM 1829 C CA . ASP A 1 228 ? -16.126 -8.145 39.633 1.00 80.25 228 ASP A CA 1
ATOM 1830 C C . ASP A 1 228 ? -15.505 -8.158 41.037 1.00 80.25 228 ASP A C 1
ATOM 1832 O O . ASP A 1 228 ? -15.703 -7.233 41.834 1.00 80.25 228 ASP A O 1
ATOM 1836 N N . LEU A 1 229 ? -14.683 -9.169 41.342 1.00 81.25 229 LEU A N 1
ATOM 1837 C CA . LEU A 1 229 ? -13.939 -9.228 42.599 1.00 81.25 229 LEU A CA 1
ATOM 1838 C C . LEU A 1 229 ? -12.886 -8.116 42.692 1.00 81.25 229 LEU A C 1
ATOM 1840 O O . LEU A 1 229 ? -12.756 -7.474 43.738 1.00 81.25 229 LEU A O 1
ATOM 1844 N N . LEU A 1 230 ? -12.133 -7.877 41.613 1.00 83.62 230 LEU A N 1
ATOM 1845 C CA . LEU A 1 230 ? -11.164 -6.784 41.553 1.00 83.62 230 LEU A CA 1
ATOM 1846 C C . LEU A 1 230 ? -11.856 -5.434 41.760 1.00 83.62 230 LEU A C 1
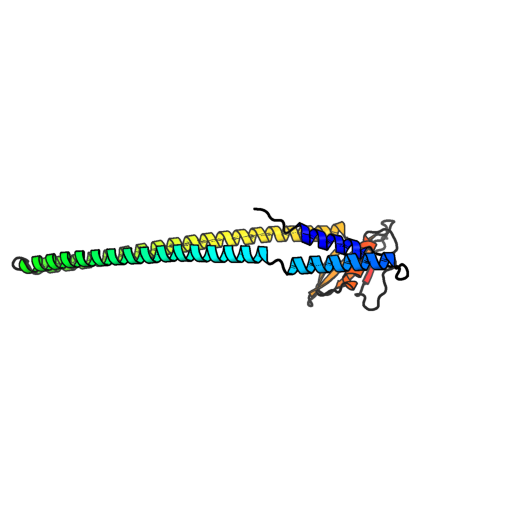ATOM 1848 O O . LEU A 1 230 ? -11.390 -4.621 42.560 1.00 83.62 230 LEU A O 1
ATOM 1852 N N . TRP A 1 231 ? -12.988 -5.218 41.091 1.00 85.56 231 TRP A N 1
ATOM 1853 C CA . TRP A 1 231 ? -13.781 -4.006 41.249 1.00 85.56 231 TRP A CA 1
ATOM 1854 C C . TRP A 1 231 ? -14.298 -3.849 42.680 1.00 85.56 231 TRP A C 1
ATOM 1856 O O . TRP A 1 231 ? -14.139 -2.786 43.270 1.00 85.56 231 TRP A O 1
ATOM 1866 N N . SER A 1 232 ? -14.783 -4.927 43.299 1.00 81.94 232 SER A N 1
ATOM 1867 C CA . SER A 1 232 ? -15.213 -4.926 44.704 1.00 81.94 232 SER A CA 1
ATOM 1868 C C . SER A 1 232 ? -14.084 -4.532 45.669 1.00 81.94 232 SER A C 1
ATOM 1870 O O . SER A 1 232 ? -14.314 -3.828 46.655 1.00 81.94 232 SER A O 1
ATOM 1872 N N . LEU A 1 233 ? -12.842 -4.957 45.400 1.00 78.75 233 LEU A N 1
ATOM 1873 C CA . LEU A 1 233 ? -11.668 -4.559 46.189 1.00 78.75 233 LEU A CA 1
ATOM 1874 C C . LEU A 1 233 ? -11.314 -3.078 45.998 1.00 78.75 233 LEU A C 1
ATOM 1876 O O . LEU A 1 233 ? -10.944 -2.417 46.968 1.00 78.75 233 LEU A O 1
ATOM 1880 N N . ILE A 1 234 ? -11.445 -2.558 44.776 1.00 83.06 234 ILE A N 1
ATOM 1881 C CA . ILE A 1 234 ? -11.248 -1.136 44.460 1.00 83.06 234 ILE A CA 1
ATOM 1882 C C . ILE A 1 234 ? -12.341 -0.290 45.124 1.00 83.06 234 ILE A C 1
ATOM 1884 O O . ILE A 1 234 ? -12.055 0.699 45.789 1.00 83.06 234 ILE A O 1
ATOM 1888 N N . GLU A 1 235 ? -13.607 -0.687 45.033 1.00 81.06 235 GLU A N 1
ATOM 1889 C CA . GLU A 1 235 ? -14.699 0.020 45.705 1.00 81.06 235 GLU A CA 1
ATOM 1890 C C . GLU A 1 235 ? -14.511 0.035 47.219 1.00 81.06 235 GLU A C 1
ATOM 1892 O O . GLU A 1 235 ? -14.778 1.043 47.873 1.00 81.06 235 GLU A O 1
ATOM 1897 N N . LYS A 1 236 ? -14.003 -1.052 47.800 1.00 75.25 236 LYS A N 1
ATOM 1898 C CA . LYS A 1 236 ? -13.659 -1.095 49.221 1.00 75.25 236 LYS A CA 1
ATOM 1899 C C . LYS A 1 236 ? -12.471 -0.194 49.568 1.00 75.25 236 LYS A C 1
ATOM 1901 O O . LYS A 1 236 ? -12.466 0.385 50.647 1.00 75.25 236 LYS A O 1
ATOM 1906 N N . SER A 1 237 ? -11.490 -0.051 48.677 1.00 73.25 237 SER A N 1
ATOM 1907 C CA . SER A 1 237 ? -10.329 0.819 48.903 1.00 73.25 237 SER A CA 1
ATOM 1908 C C . SER A 1 237 ? -10.663 2.313 48.784 1.00 73.25 237 SER A C 1
ATOM 1910 O O . SER A 1 237 ? -10.029 3.151 49.437 1.00 73.25 237 SER A O 1
ATOM 1912 N N . LEU A 1 238 ? -11.676 2.640 47.976 1.00 73.44 238 LEU A N 1
ATOM 1913 C CA . LEU A 1 238 ? -12.165 3.998 47.733 1.00 73.44 238 LEU A CA 1
ATOM 1914 C C . LEU A 1 238 ? -13.339 4.393 48.639 1.00 73.44 238 LEU A C 1
ATOM 1916 O O . LEU A 1 238 ? -13.555 5.581 48.883 1.00 73.44 238 LEU A O 1
ATOM 1920 N N . SER A 1 239 ? -14.106 3.426 49.148 1.00 66.69 239 SER A N 1
ATOM 1921 C CA . SER A 1 239 ? -15.259 3.676 50.010 1.00 66.69 239 SER A CA 1
ATOM 1922 C C . SER A 1 239 ? -14.920 3.495 51.485 1.00 66.69 239 SER A C 1
ATOM 1924 O O . SER A 1 239 ? -14.252 2.566 51.919 1.00 66.69 239 SER A O 1
ATOM 1926 N N . SER A 1 240 ? -15.471 4.375 52.313 1.00 57.69 240 SER A N 1
ATOM 1927 C CA . SER A 1 240 ? -15.341 4.285 53.765 1.00 57.69 240 SER A CA 1
ATOM 1928 C C . SER A 1 240 ? -16.291 3.256 54.401 1.00 57.69 240 SER A C 1
ATOM 1930 O O . SER A 1 240 ? -16.418 3.208 55.624 1.00 57.69 240 SER A O 1
ATOM 1932 N N . LYS A 1 241 ? -17.018 2.459 53.607 1.00 54.81 241 LYS A N 1
ATOM 1933 C CA . LYS A 1 241 ? -18.050 1.533 54.095 1.00 54.81 241 LYS A CA 1
ATOM 1934 C C . LYS A 1 241 ? -17.493 0.111 54.173 1.00 54.81 241 LYS A C 1
ATOM 1936 O O . LYS A 1 241 ? -16.902 -0.393 53.226 1.00 54.81 241 LYS A O 1
ATOM 1941 N N . SER A 1 242 ? -17.704 -0.559 55.304 1.00 50.12 242 SER A N 1
ATOM 1942 C CA . SER A 1 242 ? -17.301 -1.953 55.505 1.00 50.12 242 SER A CA 1
ATOM 1943 C C . SER A 1 242 ? -18.267 -2.900 54.789 1.00 50.12 242 SER A C 1
ATOM 1945 O O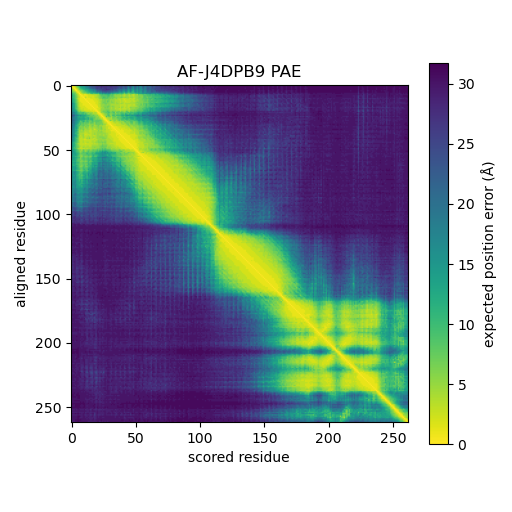 . SER A 1 242 ? -19.145 -3.486 55.421 1.00 50.12 242 SER A O 1
ATOM 1947 N N . ASN A 1 243 ? -18.127 -3.049 53.474 1.00 51.06 243 ASN A N 1
ATOM 1948 C CA . ASN A 1 243 ? -18.841 -4.104 52.763 1.00 51.06 243 ASN A CA 1
ATOM 1949 C C . ASN A 1 243 ? -18.037 -5.420 52.855 1.00 51.06 243 ASN A C 1
ATOM 1951 O O . ASN A 1 243 ? -16.817 -5.415 52.628 1.00 51.06 243 ASN A O 1
ATOM 1955 N N . PRO A 1 244 ? -18.669 -6.539 53.259 1.00 52.91 244 PRO A N 1
ATOM 1956 C CA . PRO A 1 244 ? -18.020 -7.844 53.245 1.00 52.91 244 PRO A CA 1
ATOM 1957 C C . PRO A 1 244 ? -17.701 -8.247 51.800 1.00 52.91 244 PRO A C 1
ATOM 1959 O O . PRO A 1 244 ? -18.474 -7.970 50.887 1.00 52.91 244 PRO A O 1
ATOM 1962 N N . LEU A 1 245 ? -16.539 -8.874 51.597 1.00 55.00 245 LEU A N 1
ATOM 1963 C CA . LEU A 1 245 ? -16.150 -9.398 50.286 1.00 55.00 245 LEU A CA 1
ATOM 1964 C C . LEU A 1 245 ? -17.055 -10.588 49.923 1.00 55.00 245 LEU A C 1
ATOM 1966 O O . LEU A 1 245 ? -17.346 -11.391 50.816 1.00 55.00 245 LEU A O 1
ATOM 1970 N N . PRO A 1 246 ? -17.469 -10.741 48.652 1.00 49.31 246 PRO A N 1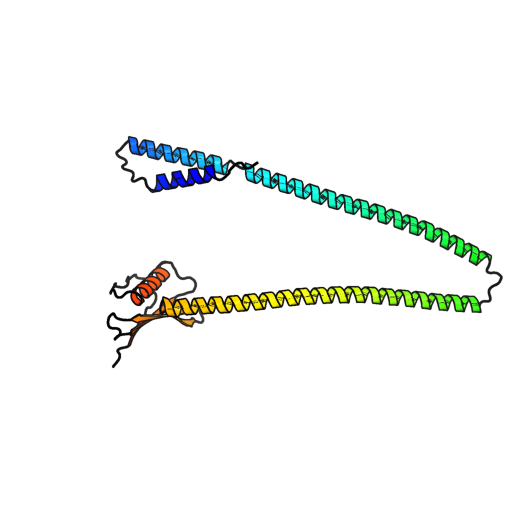
ATOM 1971 C CA . PRO A 1 246 ? -18.182 -11.934 48.213 1.00 49.31 246 PRO A CA 1
ATOM 1972 C C . PRO A 1 246 ? -17.255 -13.148 48.365 1.00 49.31 246 PRO A C 1
ATOM 1974 O O . PRO A 1 246 ? -16.197 -13.211 47.740 1.00 49.31 246 PRO A O 1
ATOM 1977 N N . LEU A 1 247 ? -17.616 -14.100 49.229 1.00 48.91 247 LEU A N 1
ATOM 1978 C CA . LEU A 1 247 ? -16.953 -15.402 49.294 1.00 48.91 247 LEU A CA 1
ATOM 1979 C C . LEU A 1 247 ? -17.611 -16.329 48.269 1.00 48.91 247 LEU A C 1
ATOM 1981 O O . LEU A 1 247 ? -18.599 -16.986 48.586 1.00 48.91 247 LEU A O 1
ATOM 1985 N N . GLU A 1 248 ? -17.055 -16.406 47.061 1.00 45.66 248 GLU A N 1
ATOM 1986 C CA . GLU A 1 248 ? -17.371 -17.488 46.123 1.00 45.66 248 GLU A CA 1
ATOM 1987 C C . GLU A 1 248 ? -16.184 -18.439 45.912 1.00 45.66 248 GLU A C 1
ATOM 1989 O O . GLU A 1 248 ? -15.013 -18.081 46.073 1.00 45.66 248 GLU A O 1
ATOM 1994 N N . LEU A 1 249 ? -16.521 -19.690 45.578 1.00 41.72 249 LEU A N 1
ATOM 1995 C CA . LEU A 1 249 ? -15.671 -20.888 45.631 1.00 41.72 249 LEU A CA 1
ATOM 1996 C C . LEU A 1 249 ? -14.464 -20.884 44.664 1.00 41.72 249 LEU A C 1
ATOM 1998 O O . LEU A 1 249 ? -13.601 -21.746 44.791 1.00 41.72 249 LEU A O 1
ATOM 2002 N N . ASN A 1 250 ? -14.385 -19.918 43.742 1.00 45.66 250 ASN A N 1
ATOM 2003 C CA . ASN A 1 250 ? -13.323 -19.770 42.733 1.00 45.66 250 ASN A CA 1
ATOM 2004 C C . ASN A 1 250 ? -12.640 -18.391 42.793 1.00 45.66 250 ASN A C 1
ATOM 2006 O O . ASN A 1 250 ? -12.210 -17.844 41.781 1.00 45.66 250 ASN A O 1
ATOM 2010 N N . THR A 1 251 ? -12.562 -17.790 43.979 1.00 50.44 251 THR A N 1
ATOM 2011 C CA . THR A 1 251 ? -11.957 -16.465 44.146 1.00 50.44 251 THR A CA 1
ATOM 2012 C C . THR A 1 251 ? -10.418 -16.522 44.046 1.00 50.44 251 THR A C 1
ATOM 2014 O O . THR A 1 251 ? -9.783 -17.371 44.683 1.00 50.44 251 THR A O 1
ATOM 2017 N N . PRO A 1 252 ? -9.778 -15.629 43.260 1.00 52.84 252 PRO A N 1
ATOM 2018 C CA . PRO A 1 252 ? -8.326 -15.485 43.231 1.00 52.84 252 PRO A CA 1
ATOM 2019 C C . PRO A 1 252 ? -7.742 -15.279 44.635 1.00 52.84 252 PRO A C 1
ATOM 2021 O O . PRO A 1 252 ? -8.375 -14.684 45.507 1.00 52.84 252 PRO A O 1
ATOM 2024 N N . LYS A 1 253 ? -6.506 -15.743 44.867 1.00 59.09 253 LYS A N 1
ATOM 2025 C CA . LYS A 1 253 ? -5.839 -15.613 46.174 1.00 59.09 253 LYS A CA 1
ATOM 2026 C C . LYS A 1 253 ? -5.625 -14.138 46.530 1.00 59.09 253 LYS A C 1
ATOM 2028 O O . LYS A 1 253 ? -4.679 -13.517 46.048 1.00 59.09 253 LYS A O 1
ATOM 2033 N N . VAL A 1 254 ? -6.465 -13.606 47.417 1.00 56.81 254 VAL A N 1
ATOM 2034 C CA . VAL A 1 254 ? -6.294 -12.272 48.003 1.00 56.81 254 VAL A CA 1
ATOM 2035 C C . VAL A 1 254 ? -5.543 -12.397 49.324 1.00 56.81 254 VAL A C 1
ATOM 2037 O O . VAL A 1 254 ? -6.084 -12.883 50.315 1.00 56.81 254 VAL A O 1
ATOM 2040 N N . ASN A 1 255 ? -4.301 -11.918 49.358 1.00 67.81 255 ASN A N 1
ATOM 2041 C CA . ASN A 1 255 ? -3.529 -11.811 50.597 1.00 67.81 255 ASN A CA 1
ATOM 2042 C C . ASN A 1 255 ? -3.557 -10.357 51.070 1.00 67.81 255 ASN A C 1
ATOM 2044 O O . ASN A 1 255 ? -3.192 -9.460 50.313 1.00 67.81 255 ASN A O 1
ATOM 2048 N N . SER A 1 256 ? -3.983 -10.120 52.311 1.00 62.41 256 SER A N 1
ATOM 2049 C CA . SER A 1 256 ? -4.064 -8.771 52.885 1.00 62.41 256 SER A CA 1
ATOM 2050 C C . SER A 1 256 ? -3.014 -8.598 53.976 1.00 62.41 256 SER A C 1
ATOM 2052 O O . SER A 1 256 ? -2.901 -9.450 54.855 1.00 62.41 256 SER A O 1
ATOM 2054 N N . ILE A 1 257 ? -2.258 -7.502 53.927 1.00 65.69 257 ILE A N 1
ATOM 2055 C CA . ILE A 1 257 ? -1.285 -7.134 54.961 1.00 65.69 257 ILE A CA 1
ATOM 2056 C C . ILE A 1 257 ? -1.761 -5.834 55.606 1.00 65.69 257 ILE A C 1
ATOM 2058 O O . ILE A 1 257 ? -1.889 -4.816 54.924 1.00 65.69 257 ILE A O 1
ATOM 2062 N N . GLN A 1 258 ? -2.029 -5.875 56.911 1.00 59.25 258 GLN A N 1
ATOM 2063 C CA . GLN A 1 258 ? -2.347 -4.688 57.704 1.00 59.25 258 GLN A CA 1
ATOM 2064 C C . GLN A 1 258 ? -1.057 -3.993 58.137 1.00 59.25 258 GLN A C 1
ATOM 2066 O O . GLN A 1 258 ? -0.179 -4.616 58.736 1.00 59.25 258 GLN A O 1
ATOM 2071 N N . LEU A 1 259 ? -0.954 -2.698 57.852 1.00 50.91 259 LEU A N 1
ATOM 2072 C CA . LEU A 1 259 ? 0.094 -1.834 58.375 1.00 50.91 259 LEU A CA 1
ATOM 2073 C C . LEU A 1 259 ? -0.506 -1.015 59.519 1.00 50.91 259 LEU A C 1
ATOM 2075 O O . LEU A 1 259 ? -1.225 -0.041 59.298 1.00 50.91 259 LEU A O 1
ATOM 2079 N N . SER A 1 260 ? -0.225 -1.427 60.753 1.00 45.69 260 SER A N 1
ATOM 2080 C CA . SER A 1 260 ? -0.483 -0.610 61.938 1.00 45.69 260 SER A CA 1
ATOM 2081 C C . SER A 1 260 ? 0.646 0.411 62.089 1.00 45.69 260 SER A C 1
ATOM 2083 O O . SER A 1 260 ? 1.806 0.004 62.227 1.00 45.69 260 SER A O 1
ATOM 2085 N N . SER A 1 261 ? 0.347 1.713 62.093 1.00 45.06 261 SER A N 1
ATOM 2086 C CA . SER A 1 261 ? 1.334 2.697 62.548 1.00 45.06 261 SER A CA 1
ATOM 2087 C C . SER A 1 261 ? 1.525 2.538 64.058 1.00 45.06 261 SER A C 1
ATOM 2089 O O . SER A 1 261 ? 0.540 2.520 64.797 1.00 45.06 261 SER A O 1
ATOM 2091 N N . LYS A 1 262 ? 2.772 2.414 64.516 1.00 39.47 262 LYS A N 1
ATOM 2092 C CA . LYS A 1 262 ? 3.098 2.716 65.916 1.00 39.47 262 LYS A CA 1
ATOM 2093 C C . LYS A 1 262 ? 2.979 4.211 66.170 1.00 39.47 262 LYS A C 1
ATOM 2095 O O . LYS A 1 262 ? 3.329 4.971 65.240 1.00 39.47 262 LYS A O 1
#